Protein AF-A0A6V8QUU2-F1 (afdb_monomer)

Solvent-accessible surface area (backbone atoms only — not comparable to full-atom values): 11971 Å² total; per-residue (Å²): 138,82,88,82,86,83,86,82,89,85,88,81,91,90,81,91,76,90,74,79,83,72,76,78,64,82,80,74,70,73,74,81,66,48,71,70,56,48,54,53,54,50,49,55,53,56,50,51,42,43,77,72,70,37,94,47,68,67,62,44,50,49,46,61,74,66,60,86,58,61,87,87,35,70,69,34,55,53,40,51,51,35,66,77,70,42,44,65,57,51,53,49,52,49,58,62,54,37,76,79,46,60,69,82,69,30,44,63,56,52,52,51,54,51,52,52,50,52,51,52,53,50,53,49,51,52,50,50,52,58,68,70,62,65,80,73,72,71,81,66,51,70,65,55,56,50,53,54,50,52,52,52,54,57,48,66,74,66,7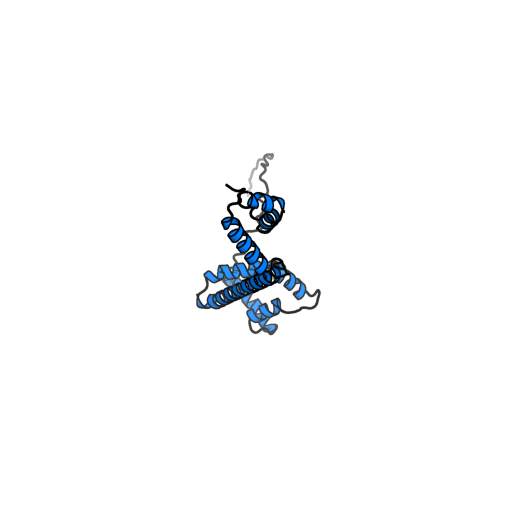4,62,90,60,58,68,58,54,45,51,74,63,50,62,50,61,56,54,47,63,73,64,61,64,82,74,74,81,78,68,135

Mean predicted aligned error: 19.34 Å

Organism: Trichoderma asperellum (NCBI:txid101201)

Structure (mmCIF, N/CA/C/O backbone):
data_AF-A0A6V8QUU2-F1
#
_entry.id   AF-A0A6V8QUU2-F1
#
loop_
_atom_site.group_PDB
_atom_site.id
_atom_site.type_symbol
_atom_site.label_atom_id
_atom_site.label_alt_id
_atom_site.label_comp_id
_atom_site.label_asym_id
_atom_site.label_entity_id
_atom_site.label_seq_id
_atom_site.pdbx_PDB_ins_code
_atom_site.Cartn_x
_a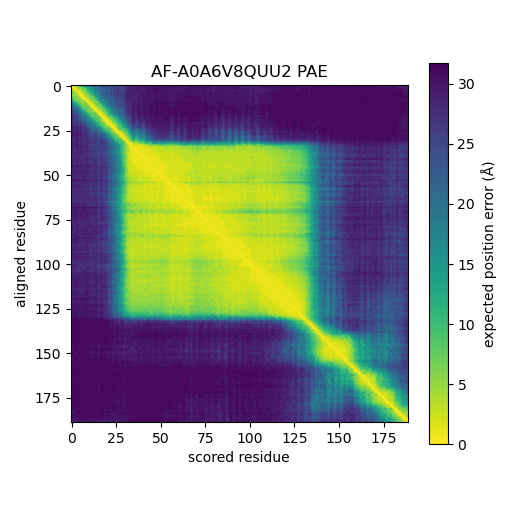tom_site.Cartn_y
_atom_site.Cartn_z
_atom_site.occupancy
_atom_site.B_iso_or_equiv
_atom_site.auth_seq_id
_atom_site.auth_comp_id
_atom_site.auth_asym_id
_atom_site.auth_atom_id
_atom_site.pdbx_PDB_model_num
ATOM 1 N N . MET A 1 1 ? 8.923 42.989 -65.282 1.00 37.12 1 MET A N 1
ATOM 2 C CA . MET A 1 1 ? 9.094 44.447 -65.096 1.00 37.12 1 MET A CA 1
ATOM 3 C C . MET A 1 1 ? 7.956 44.984 -64.233 1.00 37.12 1 MET A C 1
ATOM 5 O O . MET A 1 1 ? 6.813 44.790 -64.607 1.00 37.12 1 MET A O 1
ATOM 9 N N . ARG A 1 2 ? 8.322 45.693 -63.152 1.00 42.31 2 ARG A N 1
ATOM 10 C CA . ARG A 1 2 ? 7.575 46.755 -62.437 1.00 42.31 2 ARG A CA 1
ATOM 11 C C . ARG A 1 2 ? 6.424 46.371 -61.483 1.00 42.31 2 ARG A C 1
ATOM 13 O O . ARG A 1 2 ? 5.263 46.343 -61.855 1.00 42.31 2 ARG A O 1
ATOM 20 N N . ASN A 1 3 ? 6.818 46.195 -60.216 1.00 37.72 3 ASN A N 1
ATOM 21 C CA . ASN A 1 3 ? 6.363 46.911 -59.009 1.00 37.72 3 ASN A CA 1
ATOM 22 C C . ASN A 1 3 ? 5.014 47.650 -59.053 1.00 37.72 3 ASN A C 1
ATOM 24 O O . ASN A 1 3 ? 4.872 48.593 -59.830 1.00 37.72 3 ASN A O 1
ATOM 28 N N . ARG A 1 4 ? 4.175 47.407 -58.033 1.00 41.31 4 ARG A N 1
ATOM 29 C CA . ARG A 1 4 ? 3.714 48.439 -57.075 1.00 41.31 4 ARG A CA 1
ATOM 30 C C . ARG A 1 4 ? 2.824 47.833 -55.982 1.00 41.31 4 ARG A C 1
ATOM 32 O O . ARG A 1 4 ? 1.700 47.438 -56.247 1.00 41.31 4 ARG A O 1
ATOM 39 N N . MET A 1 5 ? 3.318 47.860 -54.747 1.00 46.59 5 MET A N 1
ATOM 40 C CA . MET A 1 5 ? 2.477 48.132 -53.578 1.00 46.59 5 MET A CA 1
ATOM 41 C C . MET A 1 5 ? 2.384 49.650 -53.393 1.00 46.59 5 MET A C 1
ATOM 43 O O . MET A 1 5 ? 3.345 50.360 -53.715 1.00 46.59 5 MET A O 1
ATOM 47 N N . PRO A 1 6 ? 1.283 50.136 -52.806 1.00 59.38 6 PRO A N 1
ATOM 48 C CA . PRO A 1 6 ? 1.375 51.232 -51.852 1.00 59.38 6 PRO A CA 1
ATOM 49 C C . PRO A 1 6 ? 0.598 50.955 -50.550 1.00 59.38 6 PRO A C 1
ATOM 51 O O . PRO A 1 6 ? -0.548 50.519 -50.561 1.00 59.38 6 PRO A O 1
ATOM 54 N N . PHE A 1 7 ? 1.255 51.266 -49.430 1.00 37.53 7 PHE A N 1
ATOM 55 C CA . PHE A 1 7 ? 0.671 51.533 -48.104 1.00 37.53 7 PHE A CA 1
ATOM 56 C C . PHE A 1 7 ? -0.153 52.843 -48.112 1.00 37.53 7 PHE A C 1
ATOM 58 O O . PHE A 1 7 ? 0.081 53.682 -48.988 1.00 37.53 7 PHE A O 1
ATOM 65 N N . PRO A 1 8 ? -1.069 53.065 -47.141 1.00 50.06 8 PRO A N 1
ATOM 66 C CA . PRO A 1 8 ? -0.735 53.878 -45.944 1.00 50.06 8 PRO A CA 1
ATOM 67 C C . PRO A 1 8 ? -1.373 53.358 -44.623 1.00 50.06 8 PRO A C 1
ATOM 69 O O . PRO A 1 8 ? -2.435 52.752 -44.642 1.00 50.06 8 PRO A O 1
ATOM 72 N N . ARG A 1 9 ? -0.618 53.337 -43.508 1.00 43.03 9 ARG A N 1
ATOM 73 C CA . ARG A 1 9 ? -0.664 54.233 -42.314 1.00 43.03 9 ARG A CA 1
ATOM 74 C C . ARG A 1 9 ? -1.997 54.260 -41.540 1.00 43.03 9 ARG A C 1
ATOM 76 O O . ARG A 1 9 ? -2.979 54.758 -42.059 1.00 43.03 9 ARG A O 1
ATOM 83 N N . ASP A 1 10 ? -2.000 53.809 -40.280 1.00 38.75 10 ASP A N 1
ATOM 84 C CA . ASP A 1 10 ? -1.787 54.688 -39.116 1.00 38.75 10 ASP A CA 1
ATOM 85 C C . ASP A 1 10 ? -1.659 53.904 -37.792 1.00 38.75 10 ASP A C 1
ATOM 87 O O . ASP A 1 10 ? -2.279 52.865 -37.577 1.00 38.75 10 ASP A O 1
ATOM 91 N N . LEU A 1 11 ? -0.792 54.422 -36.919 1.00 37.97 11 LEU A N 1
ATOM 92 C CA . LEU A 1 11 ? -0.623 54.060 -35.511 1.00 37.97 11 LEU A CA 1
ATOM 93 C C . LEU A 1 11 ? -1.625 54.863 -34.669 1.00 37.97 11 LEU A C 1
ATOM 95 O O . LEU A 1 11 ? -1.666 56.075 -34.838 1.00 37.97 11 LEU A O 1
ATOM 99 N N . SER A 1 12 ? -2.324 54.238 -33.710 1.00 37.69 12 SER A N 1
ATOM 100 C CA . SER A 1 12 ? -2.444 54.735 -32.320 1.00 37.69 12 SER A CA 1
ATOM 101 C C . SER A 1 12 ? -3.440 53.917 -31.479 1.00 37.69 12 SER A C 1
ATOM 103 O O . SER A 1 12 ? -4.640 53.932 -31.721 1.00 37.69 12 SER A O 1
ATOM 105 N N . LEU A 1 13 ? -2.891 53.243 -30.463 1.00 34.84 13 LEU A N 1
ATOM 106 C CA . LEU A 1 13 ? -3.274 53.276 -29.042 1.00 34.84 13 LEU A CA 1
ATOM 107 C C . LEU A 1 13 ? -4.765 53.445 -28.662 1.00 34.84 13 LEU A C 1
ATOM 109 O O . LEU A 1 13 ? -5.292 54.550 -28.735 1.00 34.84 13 LEU A O 1
ATOM 113 N N . ALA A 1 14 ? -5.372 52.386 -28.107 1.00 35.88 14 ALA A N 1
ATOM 114 C CA . ALA A 1 14 ? -6.000 52.353 -26.769 1.00 35.88 14 ALA A CA 1
ATOM 115 C C . ALA A 1 14 ? -7.058 51.239 -26.662 1.00 35.88 14 ALA A C 1
ATOM 117 O O . ALA A 1 14 ? -8.055 51.262 -27.372 1.00 35.88 14 ALA A O 1
ATOM 118 N N . ALA A 1 15 ? -6.832 50.296 -25.743 1.00 35.94 15 ALA A N 1
ATOM 119 C CA . ALA A 1 15 ? -7.791 49.819 -24.735 1.00 35.94 15 ALA A CA 1
ATOM 120 C C . ALA A 1 15 ? -7.290 48.479 -24.173 1.00 35.94 15 ALA A C 1
ATOM 122 O O . ALA A 1 15 ? -7.628 47.400 -24.651 1.00 35.94 15 ALA A O 1
ATOM 123 N N . GLN A 1 16 ? -6.445 48.567 -23.144 1.00 44.09 16 GLN A N 1
ATOM 124 C CA . GLN A 1 16 ? -6.354 47.506 -22.148 1.00 44.09 16 GLN A CA 1
ATOM 125 C C . GLN A 1 16 ? -7.677 47.514 -21.381 1.00 44.09 16 GLN A C 1
ATOM 127 O O . GLN A 1 16 ? -8.020 48.516 -20.754 1.00 44.09 16 GLN A O 1
ATOM 132 N N . THR A 1 17 ? -8.415 46.412 -21.445 1.00 38.75 17 THR A N 1
ATOM 133 C CA . THR A 1 17 ? -9.452 46.103 -20.465 1.00 38.75 17 THR A CA 1
ATOM 134 C C . THR A 1 17 ? -9.013 44.846 -19.736 1.00 38.75 17 THR A C 1
ATOM 136 O O . THR A 1 17 ? -8.964 43.754 -20.293 1.00 38.75 17 THR A O 1
ATOM 139 N N . ASP A 1 18 ? -8.590 45.113 -18.509 1.00 46.94 18 ASP A N 1
ATOM 140 C CA . ASP A 1 18 ? -8.451 44.251 -17.349 1.00 46.94 18 ASP A CA 1
ATOM 141 C C . ASP A 1 18 ? -9.331 42.987 -17.384 1.00 46.94 18 ASP A C 1
ATOM 143 O O . ASP A 1 18 ? -10.560 43.063 -17.411 1.00 46.94 18 ASP A O 1
ATOM 147 N N . ALA A 1 19 ? -8.688 41.821 -17.360 1.00 47.72 19 ALA A N 1
ATOM 148 C CA . ALA A 1 19 ? -9.297 40.570 -16.931 1.00 47.72 19 ALA A CA 1
ATOM 149 C C . ALA A 1 19 ? -8.263 39.837 -16.051 1.00 47.72 19 ALA A C 1
ATOM 151 O O . ALA A 1 19 ? -7.134 39.627 -16.512 1.00 47.72 19 ALA A O 1
ATOM 152 N N . PRO A 1 20 ? -8.596 39.479 -14.795 1.00 49.59 20 PRO A N 1
ATOM 153 C CA . PRO A 1 20 ? -7.649 38.876 -13.861 1.00 49.59 20 PRO A CA 1
ATOM 154 C C . PRO A 1 20 ? -7.086 37.555 -14.403 1.00 49.59 20 PRO A C 1
ATOM 156 O O . PRO A 1 20 ? -7.812 36.824 -15.082 1.00 49.59 20 PRO A O 1
ATOM 159 N N . PRO A 1 21 ? -5.832 37.186 -14.081 1.00 54.88 21 PRO A N 1
ATOM 160 C CA . PRO A 1 21 ? -5.359 35.838 -14.338 1.00 54.88 21 PRO A CA 1
ATOM 161 C C . PRO A 1 21 ? -6.176 34.882 -13.464 1.00 54.88 21 PRO A C 1
ATOM 163 O O . PRO A 1 21 ? -5.934 34.765 -12.263 1.00 54.88 21 PRO A O 1
ATOM 166 N N . GLU A 1 22 ? -7.161 34.225 -14.079 1.00 50.72 22 GLU A N 1
ATOM 167 C CA . GLU A 1 22 ? -7.818 33.039 -13.537 1.00 50.72 22 GLU A CA 1
ATOM 168 C C . GLU A 1 22 ? -6.735 32.148 -12.918 1.00 50.72 22 GLU A C 1
ATOM 170 O O . GLU A 1 22 ? -5.774 31.783 -13.615 1.00 50.72 22 GLU A O 1
ATOM 175 N N . PRO A 1 23 ? -6.809 31.834 -11.613 1.00 45.69 23 PRO A N 1
ATOM 176 C CA . PRO A 1 23 ? -5.841 30.949 -11.010 1.00 45.69 23 PRO A CA 1
ATOM 177 C C . PRO A 1 23 ? -5.969 29.628 -11.749 1.00 45.69 23 PRO A C 1
ATOM 179 O O . PRO A 1 23 ? -6.997 28.957 -11.662 1.00 45.69 23 PRO A O 1
ATOM 182 N N . LEU A 1 24 ? -4.921 29.273 -12.500 1.00 46.47 24 LEU A N 1
ATOM 183 C CA . LEU A 1 24 ? -4.746 27.942 -13.052 1.00 46.47 24 LEU A CA 1
ATOM 184 C C . LEU A 1 24 ? -4.970 26.974 -11.901 1.00 46.47 24 LEU A C 1
ATOM 186 O O . LEU A 1 24 ? -4.109 26.788 -11.036 1.00 46.47 24 LEU A O 1
ATOM 190 N N . SER A 1 25 ? -6.175 26.414 -11.877 1.00 45.91 25 SER A N 1
ATOM 191 C CA . SER A 1 25 ? -6.586 25.394 -10.945 1.00 45.91 25 SER A CA 1
ATOM 192 C C . SER A 1 25 ? -5.685 24.206 -11.234 1.00 45.91 25 SER A C 1
ATOM 194 O O . SER A 1 25 ? -5.954 23.359 -12.085 1.00 45.91 25 SER A O 1
ATOM 196 N N . ASN A 1 26 ? -4.571 24.158 -10.504 1.00 47.75 26 ASN A N 1
ATOM 197 C CA . ASN A 1 26 ? -3.585 23.081 -10.482 1.00 47.75 26 ASN A CA 1
ATOM 198 C C . ASN A 1 26 ? -4.198 21.731 -10.055 1.00 47.75 26 ASN A C 1
ATOM 200 O O . ASN A 1 26 ? -3.482 20.747 -9.902 1.00 47.75 26 ASN A O 1
ATOM 204 N N . ARG A 1 27 ? -5.523 21.670 -9.886 1.00 41.59 27 ARG A N 1
ATOM 205 C CA . ARG A 1 27 ? -6.313 20.487 -9.572 1.00 41.59 27 ARG A CA 1
ATOM 206 C C . ARG A 1 27 ? -6.725 19.680 -10.811 1.00 41.59 27 ARG A C 1
ATOM 208 O O . ARG A 1 27 ? -7.083 18.520 -10.661 1.00 41.59 27 ARG A O 1
ATOM 215 N N . ALA A 1 28 ? -6.632 20.240 -12.021 1.00 45.28 28 ALA A N 1
ATOM 216 C CA . ALA A 1 28 ? -7.080 19.580 -13.256 1.00 45.28 28 ALA A CA 1
ATOM 217 C C . ALA A 1 28 ? -5.946 18.988 -14.118 1.00 45.28 28 ALA A C 1
ATOM 219 O O . ALA A 1 28 ? -6.093 18.844 -15.327 1.00 45.28 28 ALA A O 1
ATOM 220 N N . ARG A 1 29 ? -4.807 18.614 -13.520 1.00 47.03 29 ARG A N 1
ATOM 221 C CA . ARG A 1 29 ? -3.817 17.747 -14.184 1.00 47.03 29 ARG A CA 1
ATOM 222 C C . ARG A 1 29 ? -3.906 16.322 -13.654 1.00 47.03 29 ARG A C 1
ATOM 224 O O . ARG A 1 29 ? -2.902 15.726 -13.279 1.00 47.03 29 ARG A O 1
ATOM 231 N N . ILE A 1 30 ? -5.108 15.750 -13.669 1.00 52.19 30 ILE A N 1
ATOM 232 C CA . ILE A 1 30 ? -5.202 14.300 -13.826 1.00 52.19 30 ILE A CA 1
ATOM 233 C C . ILE A 1 30 ? -4.770 14.070 -15.271 1.00 52.19 30 ILE A C 1
ATOM 235 O O . ILE A 1 30 ? -5.553 14.241 -16.200 1.00 52.19 30 ILE A O 1
ATOM 239 N N . SER A 1 31 ? -3.474 13.836 -15.470 1.00 53.22 31 SER A N 1
ATOM 240 C CA . SER A 1 31 ? -2.937 13.471 -16.773 1.00 53.22 31 SER A CA 1
ATOM 241 C C . SER A 1 31 ? -3.632 12.172 -17.165 1.00 53.22 31 SER A C 1
ATOM 243 O O . SER A 1 31 ? -3.275 11.112 -16.644 1.00 53.22 31 SER A O 1
ATOM 245 N N . THR A 1 32 ? -4.654 12.253 -18.020 1.00 60.97 32 THR A N 1
ATOM 246 C CA . THR A 1 32 ? -5.343 11.107 -18.627 1.00 60.97 32 THR A CA 1
ATOM 247 C C . THR A 1 32 ? -4.371 10.437 -19.589 1.00 60.97 32 THR A C 1
ATOM 249 O O . THR A 1 32 ? -4.427 10.553 -2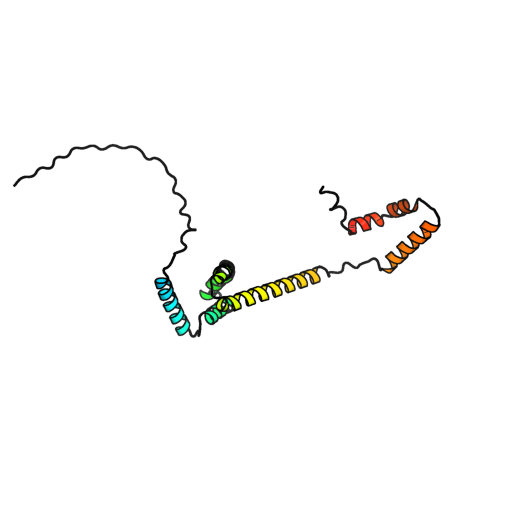0.809 1.00 60.97 32 THR A O 1
ATOM 252 N N . THR A 1 33 ? -3.381 9.792 -18.988 1.00 76.88 33 THR A N 1
ATOM 253 C CA . THR A 1 33 ? -2.327 9.058 -19.661 1.00 76.88 33 THR A CA 1
ATOM 254 C C . THR A 1 33 ? -3.014 7.907 -20.386 1.00 76.88 33 THR A C 1
ATOM 256 O O . THR A 1 33 ? -3.780 7.169 -19.765 1.00 76.88 33 THR A O 1
ATOM 259 N N . SER A 1 34 ? -2.827 7.799 -21.703 1.00 90.56 34 SER A N 1
ATOM 260 C CA . SER A 1 34 ? -3.529 6.789 -22.500 1.00 90.56 34 SER A CA 1
ATOM 261 C C . SER A 1 34 ? -3.182 5.380 -22.013 1.00 90.56 34 SER A C 1
ATOM 263 O O . SER A 1 34 ? -2.106 5.156 -21.456 1.00 90.56 34 SER A O 1
ATOM 265 N N . ALA A 1 35 ? -4.071 4.410 -22.248 1.00 92.38 35 ALA A N 1
ATOM 266 C CA . ALA A 1 35 ? -3.815 3.017 -21.879 1.00 92.38 35 ALA A CA 1
ATOM 267 C C . ALA A 1 35 ? -2.472 2.519 -22.446 1.00 92.38 35 ALA A C 1
ATOM 269 O O . ALA A 1 35 ? -1.685 1.934 -21.714 1.00 92.38 35 ALA A O 1
ATOM 270 N N . ALA A 1 36 ? -2.166 2.855 -23.705 1.00 93.81 36 ALA A N 1
ATOM 271 C CA . ALA A 1 36 ? -0.903 2.504 -24.354 1.00 93.81 36 ALA A CA 1
ATOM 272 C C . ALA A 1 36 ? 0.324 3.110 -23.649 1.00 93.81 36 ALA A C 1
ATOM 274 O O . ALA A 1 36 ? 1.334 2.429 -23.467 1.00 93.81 36 ALA A O 1
ATOM 275 N N . GLU A 1 37 ? 0.235 4.370 -23.220 1.00 95.94 37 GLU A N 1
ATOM 276 C CA . GLU A 1 37 ? 1.322 5.016 -22.486 1.00 95.94 37 GLU A CA 1
ATOM 277 C C . GLU A 1 37 ? 1.487 4.411 -21.085 1.00 95.94 37 GLU A C 1
ATOM 279 O O . GLU A 1 37 ? 2.610 4.132 -20.667 1.00 95.94 37 GLU A O 1
ATOM 284 N N . ASN A 1 38 ? 0.391 4.117 -20.378 1.00 94.19 38 ASN A N 1
ATOM 285 C CA . ASN A 1 38 ? 0.463 3.410 -19.097 1.00 94.19 38 ASN A CA 1
ATOM 286 C C . ASN A 1 38 ? 1.079 2.014 -19.256 1.00 94.19 38 ASN A C 1
ATOM 288 O O . ASN A 1 38 ? 1.977 1.669 -18.491 1.00 94.19 38 ASN A O 1
ATOM 292 N N . THR A 1 39 ? 0.679 1.241 -20.270 1.00 96.44 39 THR A N 1
ATOM 293 C CA . THR A 1 39 ? 1.279 -0.069 -20.567 1.00 96.44 39 THR A CA 1
ATOM 294 C C . THR A 1 39 ? 2.785 0.046 -20.779 1.00 96.44 39 THR A C 1
ATOM 296 O O . THR A 1 39 ? 3.545 -0.711 -20.175 1.00 96.44 39 THR A O 1
ATOM 299 N N . ARG A 1 40 ? 3.242 1.023 -21.573 1.00 97.00 40 ARG A N 1
ATOM 300 C CA . ARG A 1 40 ? 4.676 1.256 -21.790 1.00 97.00 40 ARG A CA 1
ATOM 301 C C . ARG A 1 40 ? 5.399 1.609 -20.488 1.00 97.00 40 ARG A C 1
ATOM 303 O O . ARG A 1 40 ? 6.441 1.029 -20.191 1.00 97.00 40 ARG A O 1
ATOM 310 N N . ARG A 1 41 ? 4.862 2.561 -19.720 1.00 96.50 41 ARG A N 1
ATOM 311 C CA . ARG A 1 41 ? 5.471 3.034 -18.467 1.00 96.50 41 ARG A CA 1
ATOM 312 C C . ARG A 1 41 ? 5.583 1.919 -17.437 1.00 96.50 41 ARG A C 1
ATOM 314 O O . ARG A 1 41 ? 6.651 1.747 -16.854 1.00 96.50 41 ARG A O 1
ATOM 321 N N . PHE A 1 42 ? 4.511 1.157 -17.229 1.00 96.50 42 PHE A N 1
ATOM 322 C CA . PHE A 1 42 ? 4.528 0.048 -16.282 1.00 96.50 42 PHE A CA 1
ATOM 323 C C . PHE A 1 42 ? 5.383 -1.121 -16.777 1.00 96.50 42 PHE A C 1
ATOM 325 O O . PHE A 1 42 ? 6.038 -1.741 -15.951 1.00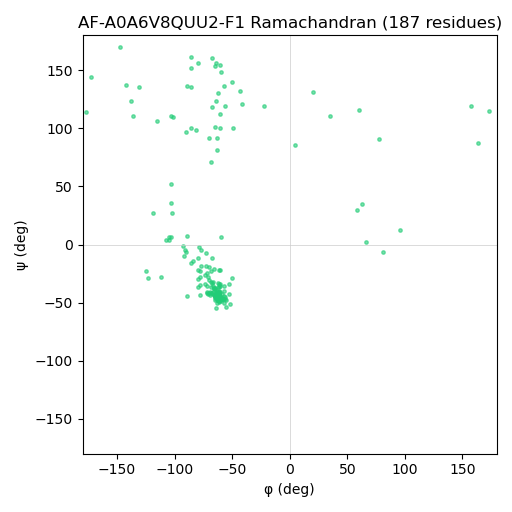 96.50 42 PHE A O 1
ATOM 332 N N . GLY A 1 43 ? 5.502 -1.352 -18.090 1.00 96.88 43 GLY A N 1
ATOM 333 C CA . GLY A 1 43 ? 6.461 -2.320 -18.637 1.00 96.88 43 GLY A CA 1
ATOM 334 C C . GLY A 1 43 ? 7.901 -2.048 -18.186 1.00 96.88 43 GLY A C 1
ATOM 335 O O . GLY A 1 43 ? 8.560 -2.942 -17.666 1.00 96.88 43 GLY A O 1
ATOM 336 N N . ILE A 1 44 ? 8.350 -0.790 -18.276 1.00 97.50 44 ILE A N 1
ATOM 337 C CA . ILE A 1 44 ? 9.695 -0.379 -17.829 1.00 97.50 44 ILE A CA 1
ATOM 338 C C . ILE A 1 44 ? 9.867 -0.582 -16.314 1.00 97.50 44 ILE A C 1
ATOM 340 O O . ILE A 1 44 ? 10.909 -1.049 -15.859 1.00 97.50 44 ILE A O 1
ATOM 344 N N . VAL A 1 45 ? 8.853 -0.231 -15.516 1.00 96.75 45 VAL A N 1
ATOM 345 C CA . VAL A 1 45 ? 8.908 -0.379 -14.050 1.00 96.75 45 VAL A CA 1
ATOM 346 C C . VAL A 1 45 ? 8.973 -1.853 -13.640 1.00 96.75 45 VAL A C 1
ATOM 348 O O . VAL A 1 45 ? 9.770 -2.204 -12.770 1.00 96.75 45 VAL A O 1
ATOM 351 N N . LEU A 1 46 ? 8.171 -2.713 -14.274 1.00 97.06 46 LEU A N 1
ATOM 352 C CA . LEU A 1 46 ? 8.141 -4.152 -13.998 1.00 97.06 46 LEU A CA 1
ATOM 353 C C . LEU A 1 46 ? 9.450 -4.848 -14.425 1.00 97.06 46 LEU A C 1
ATOM 355 O O . LEU A 1 46 ? 9.915 -5.771 -13.759 1.00 97.06 46 LEU A O 1
ATOM 359 N N . GLU A 1 47 ? 10.096 -4.381 -15.491 1.00 97.06 47 GLU A N 1
ATOM 360 C CA . GLU A 1 47 ? 11.423 -4.871 -15.883 1.00 97.06 47 GLU A CA 1
ATOM 361 C C . GLU A 1 47 ? 12.511 -4.430 -14.888 1.00 97.06 47 GLU A C 1
ATOM 363 O O . GLU A 1 47 ? 13.347 -5.233 -14.459 1.00 97.06 47 GLU A O 1
ATOM 368 N N . ALA A 1 48 ? 12.469 -3.167 -14.451 1.00 97.12 48 ALA A N 1
ATOM 369 C CA . ALA A 1 48 ? 13.412 -2.636 -13.472 1.00 97.12 48 ALA A CA 1
ATOM 370 C C . ALA A 1 48 ? 13.290 -3.332 -12.104 1.00 97.12 48 ALA A C 1
ATOM 372 O O . ALA A 1 48 ? 14.311 -3.662 -11.499 1.00 97.12 48 ALA A O 1
ATOM 373 N N . MET A 1 49 ? 12.067 -3.600 -11.623 1.00 96.38 49 MET A N 1
ATOM 374 C CA . MET A 1 49 ? 11.873 -4.336 -10.364 1.00 96.38 49 MET A CA 1
ATOM 375 C C . MET A 1 49 ? 12.380 -5.782 -10.471 1.00 96.38 49 MET A C 1
ATOM 377 O O . MET A 1 49 ? 12.987 -6.281 -9.524 1.00 96.38 49 MET A O 1
ATOM 381 N N . SER A 1 50 ? 12.182 -6.430 -11.628 1.00 95.88 50 SER A N 1
ATOM 382 C CA . SER A 1 50 ? 12.642 -7.800 -11.866 1.00 95.88 50 SER A CA 1
ATOM 383 C C . SER A 1 50 ? 14.168 -7.863 -11.863 1.00 95.88 50 SER A C 1
ATOM 385 O O . SER A 1 50 ? 14.758 -8.697 -11.179 1.00 95.88 50 SER A O 1
ATOM 387 N N . THR A 1 51 ? 14.816 -6.894 -12.516 1.00 97.38 51 THR A N 1
ATOM 388 C CA . THR A 1 51 ? 16.279 -6.732 -12.500 1.00 97.38 51 THR A CA 1
ATOM 389 C C . THR A 1 51 ? 16.816 -6.491 -11.085 1.00 97.38 51 THR A C 1
ATOM 391 O O . THR A 1 51 ? 17.902 -6.957 -10.745 1.00 97.38 51 THR A O 1
ATOM 394 N N . ALA A 1 52 ? 16.052 -5.799 -10.235 1.00 96.25 52 ALA A N 1
ATOM 395 C CA . ALA A 1 52 ? 16.388 -5.578 -8.829 1.00 96.25 52 ALA A CA 1
ATOM 396 C C . ALA A 1 52 ? 16.140 -6.804 -7.922 1.00 96.25 52 ALA A C 1
ATOM 398 O O . ALA A 1 52 ? 16.478 -6.754 -6.739 1.00 96.25 52 ALA A O 1
ATOM 399 N N . GLY A 1 53 ? 15.575 -7.896 -8.451 1.00 97.25 53 GLY A N 1
ATOM 400 C CA . GLY A 1 53 ? 15.361 -9.154 -7.730 1.00 97.25 53 GLY A CA 1
ATOM 401 C C . GLY A 1 53 ? 13.974 -9.330 -7.104 1.00 97.25 53 GLY A C 1
ATOM 402 O O . GLY A 1 53 ? 13.797 -10.241 -6.296 1.00 97.25 53 GLY A O 1
ATOM 403 N N . PHE A 1 54 ? 12.986 -8.499 -7.452 1.00 97.44 54 PHE A N 1
ATOM 404 C CA . PHE A 1 54 ? 11.599 -8.693 -7.013 1.00 97.44 54 PHE A CA 1
ATOM 405 C C . PHE A 1 54 ? 10.819 -9.566 -8.002 1.00 97.44 54 PHE A C 1
ATOM 407 O O . PHE A 1 54 ? 10.903 -9.377 -9.213 1.00 97.44 54 PHE A O 1
ATOM 414 N N . HIS A 1 55 ? 10.041 -10.513 -7.473 1.00 92.44 55 HIS A N 1
ATOM 415 C CA . HIS A 1 55 ? 9.229 -11.436 -8.271 1.00 92.44 55 HIS A CA 1
ATOM 416 C C . HIS A 1 55 ? 8.015 -10.747 -8.910 1.00 92.44 55 HIS A C 1
ATOM 418 O O . HIS A 1 55 ? 7.705 -10.970 -10.077 1.00 92.44 55 HIS A O 1
ATOM 424 N N . ASP A 1 56 ? 7.351 -9.882 -8.148 1.00 94.62 56 ASP A N 1
ATOM 425 C CA . ASP A 1 56 ? 6.160 -9.159 -8.567 1.00 94.62 56 ASP A CA 1
ATOM 426 C C . ASP A 1 56 ? 6.098 -7.774 -7.908 1.00 94.62 56 ASP A C 1
ATOM 428 O O . ASP A 1 56 ? 6.890 -7.423 -7.022 1.00 94.62 56 ASP A O 1
ATOM 432 N N . PHE A 1 57 ? 5.160 -6.964 -8.398 1.00 96.00 57 PHE A N 1
ATOM 433 C CA . PHE A 1 57 ? 4.972 -5.598 -7.934 1.00 96.00 57 PHE A CA 1
ATOM 434 C C . PHE A 1 57 ? 4.520 -5.546 -6.474 1.00 96.00 57 PHE A C 1
ATOM 436 O O . PHE A 1 57 ? 4.979 -4.678 -5.730 1.00 96.00 57 PHE A O 1
ATOM 443 N N . ASP A 1 58 ? 3.665 -6.476 -6.051 1.00 95.38 58 ASP A N 1
ATOM 444 C CA . ASP A 1 58 ? 3.088 -6.485 -4.708 1.00 95.38 58 ASP A CA 1
ATOM 445 C C . ASP A 1 58 ? 4.162 -6.779 -3.653 1.00 95.38 58 ASP A C 1
ATOM 447 O O . ASP A 1 58 ? 4.240 -6.087 -2.635 1.00 95.38 58 ASP A O 1
ATOM 451 N N . ALA A 1 59 ? 5.069 -7.720 -3.927 1.00 96.31 59 ALA A N 1
ATOM 452 C CA . ALA A 1 59 ? 6.230 -8.019 -3.097 1.00 96.31 59 ALA A CA 1
ATOM 453 C C . ALA A 1 59 ? 7.183 -6.818 -2.995 1.00 96.31 59 ALA A C 1
ATOM 455 O O . ALA A 1 59 ? 7.646 -6.482 -1.899 1.00 96.31 59 ALA A O 1
ATOM 456 N N . MET A 1 60 ? 7.445 -6.132 -4.113 1.00 97.12 60 MET A N 1
ATOM 457 C CA . MET A 1 60 ? 8.246 -4.904 -4.119 1.00 97.12 60 MET A CA 1
ATOM 458 C C . MET A 1 60 ? 7.571 -3.792 -3.305 1.00 97.12 60 MET A C 1
ATOM 460 O O . MET A 1 60 ? 8.229 -3.139 -2.492 1.00 97.12 60 MET A O 1
ATOM 464 N N . ALA A 1 61 ? 6.270 -3.567 -3.497 1.00 96.50 61 ALA A N 1
ATOM 465 C CA . ALA A 1 61 ? 5.511 -2.550 -2.780 1.00 96.50 61 ALA A CA 1
ATOM 466 C C . ALA A 1 61 ? 5.479 -2.845 -1.274 1.00 96.50 61 ALA A C 1
ATOM 468 O O . ALA A 1 61 ? 5.752 -1.952 -0.467 1.00 96.50 61 ALA A O 1
ATOM 469 N N . LEU A 1 62 ? 5.232 -4.098 -0.884 1.00 96.62 62 LEU A N 1
ATOM 470 C CA . LEU A 1 62 ? 5.254 -4.528 0.511 1.00 96.62 62 LEU A CA 1
ATOM 471 C C . LEU A 1 62 ? 6.634 -4.303 1.137 1.00 96.62 62 LEU A C 1
ATOM 473 O O . LEU A 1 62 ? 6.723 -3.690 2.204 1.00 96.62 62 LEU A O 1
ATOM 477 N N . ALA A 1 63 ? 7.712 -4.718 0.465 1.00 97.06 63 ALA A N 1
ATOM 478 C CA . ALA A 1 63 ? 9.078 -4.464 0.917 1.00 97.06 63 ALA A CA 1
ATOM 479 C C . ALA A 1 63 ? 9.344 -2.957 1.047 1.00 97.06 63 ALA A C 1
ATOM 481 O O . ALA A 1 63 ? 9.817 -2.494 2.085 1.00 97.06 63 ALA A O 1
ATOM 482 N N . TYR A 1 64 ? 8.954 -2.162 0.050 1.00 97.19 64 TYR A N 1
ATOM 483 C CA . TYR A 1 64 ? 9.093 -0.710 0.088 1.00 97.19 64 TYR A CA 1
ATOM 484 C C . TYR A 1 64 ? 8.324 -0.077 1.246 1.00 97.19 64 TYR A C 1
ATOM 486 O O . TYR A 1 64 ? 8.813 0.884 1.827 1.00 97.19 64 TYR A O 1
ATOM 494 N N . TYR A 1 65 ? 7.152 -0.588 1.622 1.00 97.25 65 TYR A N 1
ATOM 495 C CA . TYR A 1 65 ? 6.344 -0.024 2.703 1.00 97.25 65 TYR A CA 1
ATOM 496 C C . TYR A 1 65 ? 6.617 -0.602 4.083 1.00 97.25 65 TYR A C 1
ATOM 498 O O . TYR A 1 65 ? 6.091 -0.051 5.051 1.00 97.25 65 TYR A O 1
ATOM 506 N N . THR A 1 66 ? 7.472 -1.613 4.223 1.00 96.69 66 THR A N 1
ATOM 507 C CA . THR A 1 66 ? 7.773 -2.260 5.518 1.00 96.69 66 THR A CA 1
ATOM 508 C C . THR A 1 66 ? 9.260 -2.272 5.867 1.00 96.69 66 THR A C 1
ATOM 510 O O . THR A 1 66 ? 9.602 -2.287 7.049 1.00 96.69 66 THR A O 1
ATOM 513 N N . ALA A 1 67 ? 10.154 -2.163 4.882 1.00 96.25 67 ALA A N 1
ATOM 514 C CA . ALA A 1 67 ? 11.592 -2.157 5.108 1.00 96.25 67 ALA A CA 1
ATOM 515 C C . ALA A 1 67 ? 12.060 -0.951 5.933 1.00 96.25 67 ALA A C 1
ATOM 517 O O . ALA A 1 67 ? 11.447 0.126 5.946 1.00 96.25 67 ALA A O 1
ATOM 518 N N . ARG A 1 68 ? 13.209 -1.136 6.586 1.00 96.94 68 ARG A N 1
ATOM 519 C CA . ARG A 1 68 ? 13.989 -0.071 7.213 1.00 96.94 68 ARG A CA 1
ATOM 520 C C . ARG A 1 68 ? 15.156 0.259 6.294 1.00 96.94 68 ARG A C 1
ATOM 522 O O . ARG A 1 68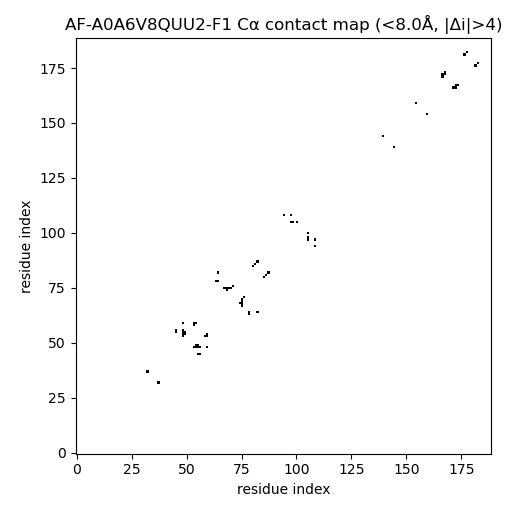 ? 16.069 -0.545 6.148 1.00 96.94 68 ARG A O 1
ATOM 529 N N . PHE A 1 69 ? 15.103 1.429 5.674 1.00 97.38 69 PHE A N 1
ATOM 530 C CA . PHE A 1 69 ? 16.199 1.941 4.859 1.00 97.38 69 PHE A CA 1
ATOM 531 C C . PHE A 1 69 ? 17.221 2.689 5.718 1.00 97.38 69 PHE A C 1
ATOM 533 O O . PHE A 1 69 ? 16.910 3.132 6.827 1.00 97.38 69 PHE A O 1
ATOM 540 N N . GLU A 1 70 ? 18.430 2.858 5.187 1.00 97.94 70 GLU A N 1
ATOM 541 C CA . GLU A 1 70 ? 19.465 3.674 5.821 1.00 97.94 70 GLU A CA 1
ATOM 542 C C . GLU A 1 70 ? 18.967 5.103 6.056 1.00 97.94 70 GLU A C 1
ATOM 544 O O . GLU A 1 70 ? 18.324 5.713 5.193 1.00 97.94 70 GLU A O 1
ATOM 549 N N . VAL A 1 71 ? 19.254 5.641 7.241 1.00 95.56 71 VAL A N 1
ATOM 550 C CA . VAL A 1 71 ? 18.797 6.974 7.643 1.00 95.56 71 VAL A CA 1
ATOM 551 C C . VAL A 1 71 ? 19.386 8.025 6.702 1.00 95.56 71 VAL A C 1
ATOM 553 O O . VAL A 1 71 ? 20.583 8.038 6.443 1.00 95.56 71 VAL A O 1
ATOM 556 N N . GLY A 1 72 ? 18.533 8.906 6.177 1.00 95.25 72 GLY A N 1
ATOM 557 C CA . GLY A 1 72 ? 18.933 9.950 5.227 1.00 95.25 72 GLY A CA 1
ATOM 558 C C . GLY A 1 72 ? 19.068 9.481 3.776 1.00 95.25 72 GLY A C 1
ATOM 559 O O . GLY A 1 72 ? 19.210 10.317 2.886 1.00 95.25 72 GLY A O 1
ATOM 560 N N . SER A 1 73 ? 18.958 8.177 3.502 1.00 97.75 73 SER A N 1
ATOM 561 C CA . SER A 1 73 ? 18.931 7.674 2.127 1.00 97.75 73 SER A CA 1
ATOM 562 C C . SER A 1 73 ? 17.681 8.152 1.378 1.00 97.75 73 SER A C 1
ATOM 564 O O . SER A 1 73 ? 16.622 8.411 1.964 1.00 97.75 73 SER A O 1
ATOM 566 N N . PHE A 1 74 ? 17.7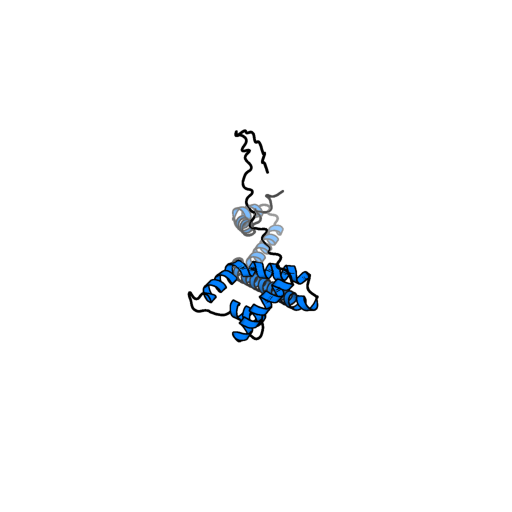80 8.238 0.051 1.00 97.50 74 PHE A N 1
ATOM 567 C CA . PHE A 1 74 ? 16.638 8.598 -0.788 1.00 97.50 74 PHE A CA 1
ATOM 568 C C . PHE A 1 74 ? 15.422 7.666 -0.580 1.00 97.50 74 PHE A C 1
ATOM 570 O O . PHE A 1 74 ? 14.324 8.193 -0.375 1.00 97.50 74 PHE A O 1
ATOM 577 N N . PRO A 1 75 ? 15.571 6.322 -0.531 1.00 96.88 75 PRO A N 1
ATOM 578 C CA . PRO A 1 75 ? 14.463 5.424 -0.208 1.00 96.88 75 PRO A CA 1
ATOM 579 C C . PRO A 1 75 ? 13.818 5.719 1.151 1.00 96.88 75 PRO A C 1
ATOM 581 O O . PRO A 1 75 ? 12.591 5.731 1.235 1.00 96.88 75 PRO A O 1
ATOM 584 N N . ALA A 1 76 ? 14.603 6.039 2.189 1.00 98.12 76 ALA A N 1
ATOM 585 C CA . ALA A 1 76 ? 14.068 6.395 3.506 1.00 98.12 76 ALA A CA 1
ATOM 586 C C . ALA A 1 76 ? 13.205 7.667 3.456 1.00 98.12 76 ALA A C 1
ATOM 588 O O . ALA A 1 76 ? 12.079 7.681 3.964 1.00 98.12 76 ALA A O 1
ATOM 589 N N . MET A 1 77 ? 13.696 8.727 2.805 1.00 97.56 77 MET A N 1
ATOM 590 C CA . MET A 1 77 ? 12.952 9.985 2.664 1.00 97.56 77 MET A CA 1
ATOM 591 C C . MET A 1 77 ? 11.679 9.804 1.829 1.00 97.56 77 MET A C 1
ATOM 593 O O . MET A 1 77 ? 10.599 10.258 2.222 1.00 97.56 77 MET A O 1
ATOM 597 N N . ALA A 1 78 ? 11.784 9.101 0.698 1.00 97.31 78 ALA A N 1
ATOM 598 C CA . ALA A 1 78 ? 10.655 8.831 -0.183 1.00 97.31 78 ALA A CA 1
ATOM 599 C C . ALA A 1 78 ? 9.579 7.982 0.516 1.00 97.31 78 ALA A C 1
ATOM 601 O O . ALA A 1 78 ? 8.389 8.303 0.418 1.00 97.31 78 ALA A O 1
ATOM 602 N N . GLN A 1 79 ? 9.993 6.945 1.253 1.00 97.94 79 GLN A N 1
ATOM 603 C CA . GLN A 1 79 ? 9.106 6.060 2.009 1.00 97.94 79 GLN A CA 1
ATOM 604 C C . GLN A 1 79 ? 8.392 6.832 3.118 1.00 97.94 79 GLN A C 1
ATOM 606 O O . GLN A 1 79 ? 7.173 6.720 3.249 1.00 97.94 79 GLN A O 1
ATOM 611 N N . CYS A 1 80 ? 9.117 7.664 3.873 1.00 97.25 80 CYS A N 1
ATOM 612 C CA . CYS A 1 80 ? 8.539 8.514 4.912 1.00 97.25 80 CYS A CA 1
ATOM 613 C C . CYS A 1 80 ? 7.450 9.435 4.341 1.00 97.25 80 CYS A C 1
ATOM 615 O O . CYS A 1 80 ? 6.318 9.442 4.833 1.00 97.25 80 CYS A O 1
ATOM 617 N N . ALA A 1 81 ? 7.744 10.147 3.248 1.00 96.62 81 ALA A N 1
ATOM 618 C CA . ALA A 1 81 ? 6.761 10.990 2.568 1.00 96.62 81 ALA A CA 1
ATOM 619 C C . ALA A 1 81 ? 5.575 10.174 2.021 1.00 96.62 81 ALA A C 1
ATOM 621 O O . ALA A 1 81 ? 4.432 10.628 2.055 1.00 96.62 81 ALA A O 1
ATOM 622 N N . SER A 1 82 ? 5.833 8.960 1.529 1.00 96.81 82 SER A N 1
ATOM 623 C CA . SER A 1 82 ? 4.791 8.060 1.038 1.00 96.81 82 SER A CA 1
ATOM 624 C C . SER A 1 82 ? 3.834 7.628 2.152 1.00 96.81 82 SER A C 1
ATOM 626 O O . SER A 1 82 ? 2.635 7.885 2.048 1.00 96.81 82 SER A O 1
ATOM 628 N N . ARG A 1 83 ? 4.359 7.073 3.252 1.00 96.94 83 ARG A N 1
ATOM 629 C CA . ARG A 1 83 ? 3.569 6.614 4.406 1.00 96.94 83 ARG A CA 1
ATOM 630 C C . ARG A 1 83 ? 2.788 7.752 5.070 1.00 96.94 83 ARG A C 1
ATOM 632 O O . ARG A 1 83 ? 1.618 7.579 5.381 1.00 96.94 83 ARG A O 1
ATOM 639 N N . SER A 1 84 ? 3.415 8.915 5.255 1.00 96.31 84 SER A N 1
ATOM 640 C CA . SER A 1 84 ? 2.808 10.031 5.998 1.00 96.31 84 SER A CA 1
ATOM 641 C C . SER A 1 84 ? 1.791 10.848 5.199 1.00 96.31 84 SER A C 1
ATOM 643 O O . SER A 1 84 ? 0.880 11.412 5.799 1.00 96.31 84 SER A O 1
ATOM 645 N N . ARG A 1 85 ? 1.935 10.952 3.867 1.00 94.94 85 ARG A N 1
ATOM 646 C CA . ARG A 1 85 ? 1.130 11.892 3.056 1.00 94.94 85 ARG A CA 1
ATOM 647 C C . ARG A 1 85 ? 0.337 11.254 1.923 1.00 94.94 85 ARG A C 1
ATOM 649 O O . ARG A 1 85 ? -0.679 11.814 1.536 1.00 94.94 85 ARG A O 1
ATOM 656 N N . ARG A 1 86 ? 0.803 10.138 1.352 1.00 95.44 86 ARG A N 1
ATOM 657 C CA . ARG A 1 86 ? 0.244 9.581 0.101 1.00 95.44 86 ARG A CA 1
ATOM 658 C C . ARG A 1 86 ? -0.482 8.259 0.294 1.00 95.44 86 ARG A C 1
ATOM 660 O O . ARG A 1 86 ? -1.405 7.979 -0.458 1.00 95.44 86 ARG A O 1
ATOM 667 N N . MET A 1 87 ? -0.099 7.477 1.304 1.00 95.69 87 MET A N 1
ATOM 668 C CA . MET A 1 87 ? -0.675 6.155 1.556 1.00 95.69 87 MET A CA 1
ATOM 669 C C . MET A 1 87 ? -2.187 6.220 1.761 1.00 95.69 87 MET A C 1
ATOM 671 O O . MET A 1 87 ? -2.920 5.472 1.131 1.00 95.69 87 MET A O 1
ATOM 675 N N . LYS A 1 88 ? -2.660 7.155 2.594 1.00 94.81 88 LYS A N 1
ATOM 676 C CA . LYS A 1 88 ? -4.094 7.327 2.848 1.00 94.81 88 LYS A CA 1
ATOM 677 C C . LYS A 1 88 ? -4.873 7.535 1.547 1.00 94.81 88 LYS A C 1
ATOM 679 O O . LYS A 1 88 ? -5.815 6.801 1.286 1.00 94.81 88 LYS A O 1
ATOM 684 N N . THR A 1 89 ? -4.457 8.508 0.737 1.00 96.44 89 THR A N 1
ATOM 685 C CA . THR A 1 89 ? -5.116 8.826 -0.535 1.00 96.44 89 THR A CA 1
ATOM 686 C C . THR A 1 89 ? -5.040 7.658 -1.511 1.00 96.44 89 THR A C 1
ATOM 688 O O . THR A 1 89 ? -6.051 7.310 -2.102 1.00 96.44 89 THR A O 1
ATOM 691 N N . MET A 1 90 ? -3.883 6.998 -1.619 1.00 95.75 90 MET A N 1
ATOM 692 C CA . MET A 1 90 ? -3.725 5.820 -2.473 1.00 95.75 90 MET A CA 1
ATOM 693 C C . MET A 1 90 ? -4.693 4.696 -2.082 1.00 95.75 90 MET A C 1
ATOM 695 O O . MET A 1 90 ? -5.346 4.137 -2.954 1.00 95.75 90 MET A O 1
ATOM 699 N N . LEU A 1 91 ? -4.818 4.375 -0.789 1.00 95.31 91 LEU A N 1
ATOM 700 C CA . LEU A 1 91 ? -5.730 3.326 -0.322 1.00 95.31 91 LEU A CA 1
ATOM 701 C C . LEU A 1 91 ? -7.201 3.690 -0.559 1.00 95.31 91 LEU A C 1
ATOM 703 O O . LEU A 1 91 ? -7.982 2.822 -0.937 1.00 95.31 91 LEU A O 1
ATOM 707 N N . GLN A 1 92 ? -7.568 4.962 -0.374 1.00 95.31 92 GLN A N 1
ATOM 708 C CA . GLN A 1 92 ? -8.918 5.454 -0.668 1.00 95.31 92 GLN A CA 1
ATOM 709 C C . GLN A 1 92 ? -9.241 5.325 -2.159 1.00 95.31 92 GLN A C 1
ATOM 711 O O . GLN A 1 92 ? -10.242 4.711 -2.514 1.00 95.31 92 GLN A O 1
ATOM 716 N N . GLU A 1 93 ? -8.358 5.813 -3.033 1.00 96.06 93 GLU A N 1
ATOM 717 C CA . GLU A 1 93 ? -8.531 5.700 -4.484 1.00 96.06 93 GLU A CA 1
ATOM 718 C C . GLU A 1 93 ? -8.563 4.232 -4.936 1.00 96.06 93 GLU A C 1
ATOM 720 O O . GLU A 1 93 ? -9.378 3.867 -5.783 1.00 96.06 93 GLU A O 1
ATOM 725 N N . LEU A 1 94 ? -7.721 3.368 -4.361 1.00 95.44 94 LEU A N 1
ATOM 726 C CA . LEU A 1 94 ? -7.714 1.935 -4.659 1.00 95.44 94 LEU A CA 1
ATOM 727 C C . LEU A 1 94 ? -9.051 1.283 -4.289 1.00 95.44 94 LEU A C 1
ATOM 729 O O . LEU A 1 94 ? -9.634 0.561 -5.098 1.00 95.44 94 LEU A O 1
ATOM 733 N N . GLN A 1 95 ? -9.557 1.572 -3.088 1.00 95.19 95 GLN A N 1
ATOM 734 C CA . GLN A 1 95 ? -10.846 1.070 -2.622 1.00 95.19 95 GLN A CA 1
ATOM 735 C C . GLN A 1 95 ? -11.994 1.569 -3.508 1.00 95.19 95 GLN A C 1
ATOM 737 O O . GLN A 1 95 ? -12.834 0.770 -3.918 1.00 95.19 95 GLN A O 1
ATOM 742 N N . GLU A 1 96 ? -12.024 2.857 -3.848 1.00 95.44 96 GLU A N 1
ATOM 743 C CA . GLU A 1 96 ? -13.056 3.444 -4.710 1.00 95.44 96 GLU A CA 1
ATOM 744 C C . GLU A 1 96 ? -13.061 2.807 -6.108 1.00 95.44 96 GLU A C 1
ATOM 746 O O . GLU A 1 96 ? -14.111 2.382 -6.603 1.00 95.44 96 GLU A O 1
ATOM 751 N N . ASN A 1 97 ? -11.885 2.665 -6.727 1.00 95.50 97 ASN A N 1
ATOM 752 C CA . ASN A 1 97 ? -11.759 2.088 -8.067 1.00 95.50 97 ASN A CA 1
ATOM 753 C C . ASN A 1 97 ? -12.001 0.573 -8.094 1.00 95.50 97 ASN A C 1
ATOM 755 O O . ASN A 1 97 ? -12.435 0.055 -9.122 1.00 95.50 97 ASN A O 1
ATOM 759 N N . SER A 1 98 ? -11.808 -0.132 -6.975 1.00 96.06 98 SER A N 1
ATOM 760 C CA . SER A 1 98 ? -12.059 -1.578 -6.898 1.00 96.06 98 SER A CA 1
ATOM 761 C C . SER A 1 98 ? -13.510 -1.976 -7.181 1.00 96.06 98 SER A C 1
ATOM 763 O O . SER A 1 98 ? -13.773 -3.095 -7.618 1.00 96.06 98 SER A O 1
ATOM 765 N N . SER A 1 99 ? -14.453 -1.042 -7.018 1.00 92.31 99 SER A N 1
ATOM 766 C CA . SER A 1 99 ? -15.861 -1.235 -7.385 1.00 92.31 99 SER A CA 1
ATOM 767 C C . SER A 1 99 ? -16.077 -1.496 -8.882 1.00 92.31 99 SER A C 1
ATOM 769 O O . SER A 1 99 ? -17.093 -2.076 -9.264 1.00 92.31 99 SER A O 1
ATOM 771 N N . GLN A 1 100 ? -15.125 -1.086 -9.724 1.00 95.56 100 GLN A N 1
ATOM 772 C CA . GLN A 1 100 ? -15.168 -1.257 -11.177 1.00 95.56 100 GLN A CA 1
ATOM 773 C C . GLN A 1 100 ? -14.487 -2.555 -11.633 1.00 95.56 100 GLN A C 1
ATOM 775 O O . GLN A 1 100 ? -14.586 -2.919 -12.805 1.00 95.56 100 GLN A O 1
ATOM 780 N N . TRP A 1 101 ? -13.784 -3.251 -10.736 1.00 97.00 101 TRP A N 1
ATOM 781 C CA . TRP A 1 101 ? -13.084 -4.488 -11.066 1.00 97.00 101 TRP A CA 1
ATOM 782 C C . TRP A 1 101 ? -14.049 -5.679 -11.113 1.00 97.00 101 TRP A C 1
ATOM 784 O O . TRP A 1 101 ? -15.093 -5.678 -10.447 1.00 97.00 101 TRP A O 1
ATOM 794 N N . PRO A 1 102 ? -13.708 -6.748 -11.853 1.00 97.88 102 PRO A N 1
ATOM 795 C CA . PRO A 1 102 ? -14.370 -8.034 -11.708 1.00 97.88 102 PRO A CA 1
ATOM 796 C C . PRO A 1 102 ? -14.423 -8.475 -10.240 1.00 97.88 102 PRO A C 1
ATOM 798 O O . PRO A 1 102 ? -13.449 -8.357 -9.501 1.00 97.88 102 PRO A O 1
ATOM 801 N N . ARG A 1 103 ? -15.555 -9.053 -9.817 1.00 95.44 103 ARG A N 1
ATOM 802 C CA . ARG A 1 103 ? -15.783 -9.444 -8.410 1.00 95.44 103 ARG A CA 1
ATOM 803 C C . ARG A 1 103 ? -14.681 -10.323 -7.820 1.00 95.44 103 ARG A C 1
ATOM 805 O O . ARG A 1 103 ? -14.426 -10.258 -6.626 1.00 95.44 103 ARG A O 1
ATOM 812 N N . TRP A 1 104 ? -14.076 -11.187 -8.631 1.00 96.75 104 TRP A N 1
ATOM 813 C CA . TRP A 1 104 ? -13.018 -12.084 -8.173 1.00 96.75 104 TRP A CA 1
ATOM 814 C C . TRP A 1 104 ? -11.691 -11.348 -7.923 1.00 96.75 104 TRP A C 1
ATOM 816 O O . TRP A 1 104 ? -10.936 -11.785 -7.062 1.00 96.75 104 TRP A O 1
ATOM 826 N N . GLU A 1 105 ? -11.444 -10.221 -8.599 1.00 96.38 105 GLU A N 1
ATOM 827 C CA . GLU A 1 105 ? -10.270 -9.364 -8.385 1.00 96.38 105 GLU A CA 1
ATOM 828 C C . GLU A 1 105 ? -10.440 -8.490 -7.137 1.00 96.38 105 GLU A C 1
ATOM 830 O O . GLU A 1 105 ? -9.533 -8.388 -6.314 1.00 96.38 105 GLU A O 1
ATOM 835 N N . SER A 1 106 ? -11.620 -7.891 -6.941 1.00 96.50 106 SER A N 1
ATOM 836 C CA . SER A 1 106 ? -11.873 -7.010 -5.789 1.00 96.50 106 SER A CA 1
ATOM 837 C C . SER A 1 106 ? -12.104 -7.758 -4.474 1.00 96.50 106 SER A C 1
ATOM 839 O O . SER A 1 106 ? -11.961 -7.171 -3.398 1.00 96.50 106 SER A O 1
ATOM 841 N N . ARG A 1 107 ? -12.427 -9.058 -4.530 1.00 96.31 107 ARG A N 1
ATOM 842 C CA . ARG A 1 107 ? -12.733 -9.887 -3.354 1.00 96.31 107 ARG A CA 1
ATOM 843 C C . ARG A 1 107 ? -11.661 -9.800 -2.267 1.00 96.31 107 ARG A C 1
ATOM 845 O O . ARG A 1 107 ? -12.001 -9.528 -1.120 1.00 96.31 107 ARG A O 1
ATOM 852 N N . GLY A 1 108 ? -10.392 -10.001 -2.626 1.00 95.38 108 GLY A N 1
ATOM 853 C CA . GLY A 1 108 ? -9.295 -10.006 -1.653 1.00 95.38 108 GLY A CA 1
ATOM 854 C C . GLY A 1 108 ? -9.122 -8.656 -0.951 1.00 95.38 108 GLY A C 1
ATOM 855 O O . GLY A 1 108 ? -8.935 -8.606 0.264 1.00 95.38 108 GLY A O 1
ATOM 856 N N . LEU A 1 109 ? -9.270 -7.552 -1.691 1.00 95.19 109 LEU A N 1
ATOM 857 C CA . LEU A 1 109 ? -9.222 -6.207 -1.117 1.00 95.19 109 LEU A CA 1
ATOM 858 C C . LEU A 1 109 ? -10.391 -5.968 -0.152 1.00 95.19 109 LEU A C 1
ATOM 860 O O . LEU A 1 109 ? -10.177 -5.482 0.957 1.00 95.19 109 LEU A O 1
ATOM 864 N N . HIS A 1 110 ? -11.616 -6.331 -0.541 1.00 94.81 110 HIS A N 1
ATOM 865 C CA . HIS A 1 110 ? -12.792 -6.176 0.319 1.00 94.81 110 HIS A CA 1
ATOM 866 C C . HIS A 1 110 ? -12.684 -6.990 1.612 1.00 94.81 110 HIS A C 1
ATOM 868 O O . HIS A 1 110 ? -12.971 -6.461 2.688 1.00 94.81 110 HIS A O 1
ATOM 874 N N . GLU A 1 111 ? -12.244 -8.247 1.520 1.00 96.56 111 GLU A N 1
ATOM 875 C CA . GLU A 1 111 ? -12.001 -9.104 2.686 1.00 96.56 111 GLU A CA 1
ATOM 876 C C . GLU A 1 111 ? -10.940 -8.479 3.605 1.00 96.56 111 GLU A C 1
ATOM 878 O O . GLU A 1 111 ? -11.174 -8.334 4.806 1.00 96.56 111 GLU A O 1
ATOM 883 N N . SER A 1 112 ? -9.826 -7.999 3.041 1.00 95.44 112 SER A N 1
ATOM 884 C CA . SER A 1 112 ? -8.760 -7.351 3.812 1.00 95.44 112 SER A CA 1
ATOM 885 C C . SER A 1 112 ? -9.218 -6.062 4.503 1.00 95.44 112 SER A C 1
ATOM 887 O O . SER A 1 112 ? -8.885 -5.849 5.670 1.00 95.44 112 SER A O 1
ATOM 889 N N . VAL A 1 113 ? -9.972 -5.196 3.818 1.00 95.19 113 VAL A N 1
ATOM 890 C CA . VAL A 1 113 ? -10.494 -3.942 4.393 1.00 95.19 113 VAL A CA 1
ATOM 891 C C . VAL A 1 113 ? -11.509 -4.233 5.497 1.00 95.19 113 VAL A C 1
ATOM 893 O O . VAL A 1 113 ? -11.499 -3.576 6.541 1.00 95.19 113 VAL A O 1
ATOM 896 N N . SER A 1 114 ? -12.371 -5.231 5.294 1.00 95.69 114 SER A N 1
ATOM 897 C CA . SER A 1 114 ? -13.340 -5.656 6.303 1.00 95.69 114 SER A CA 1
ATOM 898 C C . SER A 1 114 ? -12.636 -6.192 7.549 1.00 95.69 114 SER A C 1
ATOM 900 O O . SER A 1 114 ? -12.933 -5.737 8.653 1.00 95.69 114 SER A O 1
ATOM 902 N N . GLN A 1 115 ? -11.650 -7.076 7.378 1.00 97.44 115 GLN A N 1
ATOM 903 C CA . GLN A 1 115 ? -10.871 -7.620 8.487 1.00 97.44 115 GLN A CA 1
ATOM 904 C C . GLN A 1 115 ? -10.117 -6.523 9.246 1.00 97.44 115 GLN A C 1
ATOM 906 O O . GLN A 1 115 ? -10.167 -6.491 10.473 1.00 97.44 115 GLN A O 1
ATOM 911 N N . ALA A 1 116 ? -9.476 -5.591 8.535 1.00 95.50 116 ALA A N 1
ATOM 912 C CA . ALA A 1 116 ? -8.790 -4.463 9.160 1.00 95.50 116 ALA A CA 1
ATOM 913 C C . ALA A 1 116 ? -9.757 -3.585 9.971 1.00 95.50 116 ALA A C 1
ATOM 915 O O . ALA A 1 116 ? -9.434 -3.179 11.083 1.00 95.50 116 ALA A O 1
ATOM 916 N N . THR A 1 117 ? -10.960 -3.337 9.446 1.00 96.69 117 THR A N 1
ATOM 917 C CA . THR A 1 117 ? -11.995 -2.555 10.139 1.00 96.69 117 THR A CA 1
ATOM 918 C C . THR A 1 117 ? -12.450 -3.250 11.421 1.00 96.69 117 THR A C 1
ATOM 920 O O . THR A 1 117 ? -12.537 -2.607 12.464 1.00 96.69 117 THR A O 1
ATOM 923 N N . VAL A 1 118 ? -12.688 -4.566 11.371 1.00 97.44 118 VAL A N 1
ATOM 924 C CA . VAL A 1 118 ? -13.044 -5.360 12.558 1.00 97.44 118 VAL A CA 1
ATOM 925 C C . VAL A 1 118 ? -11.939 -5.287 13.610 1.00 97.44 118 VAL A C 1
ATOM 927 O O . VAL A 1 118 ? -12.237 -4.991 14.765 1.00 97.44 118 VAL A O 1
ATOM 930 N N . SER A 1 119 ? -10.676 -5.493 13.223 1.00 97.44 119 SER A N 1
ATOM 931 C CA . SER A 1 119 ? -9.541 -5.392 14.150 1.00 97.44 119 SER A CA 1
ATOM 932 C C . SER A 1 119 ? -9.459 -4.012 14.806 1.00 97.44 119 SER A C 1
ATOM 934 O O . SER A 1 119 ? -9.371 -3.933 16.027 1.00 97.44 119 SER A O 1
ATOM 936 N N . LEU A 1 120 ? -9.586 -2.930 14.029 1.00 95.88 120 LEU A N 1
ATOM 937 C CA . LEU A 1 120 ? -9.565 -1.560 14.557 1.00 95.88 120 LEU A CA 1
ATOM 938 C C . LEU A 1 120 ? -10.717 -1.291 15.537 1.00 95.88 120 LEU A C 1
ATOM 940 O O . LEU A 1 120 ? -10.513 -0.655 16.570 1.00 95.88 120 LEU A O 1
ATOM 944 N N . CYS A 1 121 ? -11.925 -1.785 15.248 1.00 96.44 121 CYS A N 1
ATOM 945 C CA . CYS A 1 121 ? -13.055 -1.666 16.169 1.00 96.44 121 CYS A CA 1
ATOM 946 C C . CYS A 1 121 ? -12.808 -2.428 17.478 1.00 96.44 121 CYS A C 1
ATOM 948 O O . CYS A 1 121 ? -13.117 -1.908 18.548 1.00 96.44 121 CYS A O 1
ATOM 950 N N . LEU A 1 122 ? -12.250 -3.639 17.407 1.00 97.06 122 LEU A N 1
ATOM 951 C CA . LEU A 1 122 ? -11.929 -4.436 18.594 1.00 97.06 122 LEU A CA 1
ATOM 952 C C . LEU A 1 122 ? -10.848 -3.770 19.451 1.00 97.06 122 LEU A C 1
ATOM 954 O O . LEU A 1 122 ? -11.012 -3.682 20.667 1.00 97.06 122 LEU A O 1
ATOM 958 N N . GLU A 1 123 ? -9.791 -3.253 18.824 1.00 96.12 123 GLU A N 1
ATOM 959 C CA . GLU A 1 123 ? -8.730 -2.499 19.503 1.00 96.12 123 GLU A CA 1
ATOM 960 C C . GLU A 1 123 ? -9.289 -1.263 20.220 1.00 96.12 123 GLU A C 1
ATOM 962 O O . GLU A 1 123 ? -8.935 -0.992 21.370 1.00 96.12 123 GLU A O 1
ATOM 967 N N . GLU A 1 124 ? -10.205 -0.535 19.577 1.00 95.50 124 GLU A N 1
ATOM 968 C CA . GLU A 1 124 ? -10.834 0.644 20.171 1.00 95.50 124 GLU A CA 1
ATOM 969 C C . GLU A 1 124 ? -11.750 0.280 21.348 1.00 95.50 124 GLU A C 1
ATOM 971 O O . GLU A 1 124 ? -11.693 0.927 22.395 1.00 95.50 124 GLU A O 1
ATOM 976 N N . ILE A 1 125 ? -12.542 -0.790 21.231 1.00 95.12 125 ILE A N 1
ATOM 977 C CA . ILE A 1 125 ? -13.368 -1.300 22.337 1.00 95.12 125 ILE A CA 1
ATOM 978 C C . ILE A 1 125 ? -12.484 -1.707 23.522 1.00 95.12 125 ILE A C 1
ATOM 980 O O . ILE A 1 125 ? -12.781 -1.357 24.667 1.00 95.12 125 ILE A O 1
ATOM 984 N N . GLU A 1 126 ? -11.379 -2.409 23.270 1.00 94.81 126 GLU A N 1
ATOM 985 C CA . GLU A 1 126 ? -10.437 -2.811 24.316 1.00 94.81 126 GLU A CA 1
ATOM 986 C C . GLU A 1 126 ? -9.791 -1.592 24.990 1.00 94.81 126 GLU A C 1
ATOM 988 O O . GLU A 1 126 ? -9.689 -1.534 26.222 1.00 94.81 126 GLU A O 1
ATOM 993 N N . ARG A 1 127 ? -9.395 -0.587 24.204 1.00 93.69 127 ARG A N 1
ATOM 994 C CA . ARG A 1 127 ? -8.850 0.676 24.713 1.00 93.69 127 ARG A CA 1
ATOM 995 C C . ARG A 1 127 ? -9.864 1.402 25.599 1.00 93.69 127 ARG A C 1
ATOM 997 O O . ARG A 1 127 ? -9.496 1.879 26.677 1.00 93.69 127 ARG A O 1
ATOM 1004 N N . LEU A 1 128 ? -11.124 1.476 25.173 1.00 92.50 128 LEU A N 1
ATOM 1005 C CA . LEU A 1 128 ? -12.202 2.103 25.938 1.00 92.50 128 LEU A CA 1
ATOM 1006 C C . LEU A 1 128 ? -12.475 1.350 27.243 1.00 92.50 128 LEU A C 1
ATOM 1008 O O . LEU A 1 128 ? -12.538 1.988 28.289 1.00 92.50 128 LEU A O 1
ATOM 1012 N N . ASN A 1 129 ? -12.525 0.017 27.217 1.00 89.19 129 ASN A N 1
ATOM 1013 C CA . ASN A 1 129 ? -12.713 -0.801 28.419 1.00 89.19 129 ASN A CA 1
ATOM 1014 C C . ASN A 1 129 ? -11.570 -0.604 29.436 1.00 89.19 129 ASN A C 1
ATOM 1016 O O . ASN A 1 129 ? -11.810 -0.386 30.623 1.00 89.19 129 ASN A O 1
ATOM 1020 N N . LYS A 1 130 ? -10.312 -0.568 28.971 1.00 87.12 130 LYS A N 1
ATOM 1021 C CA . LYS A 1 130 ? -9.149 -0.244 29.823 1.00 87.12 130 LYS A CA 1
ATOM 1022 C C . LYS A 1 130 ? -9.231 1.167 30.416 1.00 87.12 130 LYS A C 1
ATOM 1024 O O . LYS A 1 130 ? -8.838 1.372 31.560 1.00 87.12 130 LYS A O 1
ATOM 1029 N N . THR A 1 131 ? -9.753 2.128 29.655 1.00 77.19 131 THR A N 1
ATOM 1030 C CA . THR A 1 131 ? -9.919 3.529 30.090 1.00 77.19 131 THR A CA 1
ATOM 1031 C C . THR A 1 131 ? -11.124 3.718 31.018 1.00 77.19 131 THR A C 1
ATOM 1033 O O . THR A 1 131 ? -11.149 4.670 31.790 1.00 77.19 131 THR A O 1
ATOM 1036 N N . GLN A 1 132 ? -12.107 2.817 30.975 1.00 63.12 132 GLN A N 1
ATOM 1037 C CA . GLN A 1 132 ? -13.256 2.796 31.885 1.00 63.12 132 GLN A CA 1
ATOM 1038 C C . GLN A 1 132 ? -12.937 2.072 33.210 1.00 63.12 132 GLN A C 1
ATOM 1040 O O . GLN A 1 132 ? -13.646 2.257 34.195 1.00 63.12 132 GLN A O 1
ATOM 1045 N N . MET A 1 133 ? -11.822 1.328 33.261 1.00 54.19 133 MET A N 1
ATOM 1046 C CA . MET A 1 133 ? -11.312 0.610 34.438 1.00 54.19 133 MET A CA 1
ATOM 1047 C C . MET A 1 133 ? -10.116 1.262 35.189 1.00 54.19 133 MET A C 1
ATOM 1049 O O . MET A 1 133 ? -9.288 0.532 35.736 1.00 54.19 133 MET A O 1
ATOM 1053 N N . PRO A 1 134 ? -9.970 2.595 35.329 1.00 50.03 134 PRO A N 1
ATOM 1054 C CA . PRO A 1 134 ? -9.283 3.163 36.475 1.00 50.03 134 PRO A CA 1
ATOM 1055 C C . PRO A 1 134 ? -10.324 3.300 37.584 1.00 50.03 134 PRO A C 1
ATOM 1057 O O . PRO A 1 134 ? -11.126 4.224 37.540 1.00 50.03 134 PRO A O 1
ATOM 1060 N N . ASN A 1 135 ? -10.338 2.353 38.532 1.00 53.59 135 ASN A N 1
ATOM 1061 C CA . ASN A 1 135 ? -11.014 2.429 39.837 1.00 53.59 135 ASN A CA 1
ATOM 1062 C C . ASN A 1 135 ? -11.865 3.704 40.042 1.00 53.59 135 ASN A C 1
ATOM 1064 O O . ASN A 1 135 ? -11.400 4.656 40.670 1.00 53.59 135 ASN A O 1
ATOM 1068 N N . ARG A 1 136 ? -13.127 3.725 39.593 1.00 48.38 136 ARG A N 1
ATOM 1069 C CA . ARG A 1 136 ? -14.138 4.351 40.444 1.00 48.38 136 ARG A CA 1
ATOM 1070 C C . ARG A 1 136 ? -14.466 3.248 41.437 1.00 48.38 136 ARG A C 1
ATOM 1072 O O . ARG A 1 136 ? -15.175 2.317 41.054 1.00 48.38 136 ARG A O 1
ATOM 1079 N N . PRO A 1 137 ? -13.892 3.246 42.655 1.00 44.72 137 PRO A N 1
ATOM 1080 C CA . PRO A 1 137 ? -14.427 2.366 43.667 1.00 44.72 137 PRO A CA 1
ATOM 1081 C C . PRO A 1 137 ? -15.901 2.750 43.762 1.00 44.72 137 PRO A C 1
ATOM 1083 O O . PRO A 1 137 ? -16.228 3.912 44.011 1.00 44.72 137 PRO A O 1
ATOM 1086 N N . LEU A 1 138 ? -16.783 1.800 43.471 1.00 49.69 138 LEU A N 1
ATOM 1087 C CA . LEU A 1 138 ? -18.175 1.890 43.868 1.00 49.69 138 LEU A CA 1
ATOM 1088 C C . LEU A 1 138 ? -18.121 1.883 45.409 1.00 49.69 138 LEU A C 1
ATOM 1090 O O . LEU A 1 138 ? -18.142 0.833 46.038 1.00 49.69 138 LEU A O 1
ATOM 1094 N N . GLN A 1 139 ? -17.841 3.048 46.008 1.00 51.97 139 GLN A N 1
ATOM 1095 C CA . GLN A 1 139 ? -17.572 3.226 47.444 1.00 51.97 139 GLN A CA 1
ATOM 1096 C C . GLN A 1 139 ? -18.821 2.962 48.284 1.00 51.97 139 GLN A C 1
ATOM 1098 O O . GLN A 1 139 ? -18.741 2.821 49.500 1.00 51.97 139 GLN A O 1
ATOM 1103 N N . SER A 1 140 ? -19.983 2.853 47.657 1.00 57.62 140 SER A N 1
ATOM 1104 C CA . SER A 1 140 ? -21.151 2.259 48.271 1.00 57.62 140 SER A CA 1
ATOM 1105 C C . SER A 1 140 ? -21.157 0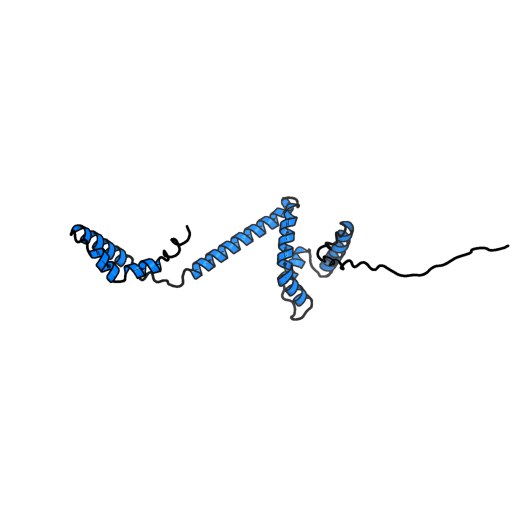.765 47.975 1.00 57.62 140 SER A C 1
ATOM 1107 O O . SER A 1 140 ? -21.606 0.303 46.926 1.00 57.62 140 SER A O 1
ATOM 1109 N N . GLU A 1 141 ? -20.653 0.006 48.951 1.00 60.25 141 GLU A N 1
ATOM 1110 C CA . GLU A 1 141 ? -20.921 -1.422 49.068 1.00 60.25 141 GLU A CA 1
ATOM 1111 C C . GLU A 1 141 ? -22.425 -1.654 48.798 1.00 60.25 141 GLU A C 1
ATOM 1113 O O . GLU A 1 141 ? -23.245 -0.923 49.362 1.00 60.25 141 GLU A O 1
ATOM 1118 N N . PRO A 1 142 ? -22.833 -2.612 47.946 1.00 58.28 142 PRO A N 1
ATOM 1119 C CA . PRO A 1 142 ? -24.247 -2.862 47.639 1.00 58.28 142 PRO A CA 1
ATOM 1120 C C . PRO A 1 142 ? -25.123 -3.014 48.893 1.00 58.28 142 PRO A C 1
ATOM 1122 O O . PRO A 1 142 ? -26.297 -2.646 48.891 1.00 58.28 142 PRO A O 1
ATOM 1125 N N . ALA A 1 143 ? -24.519 -3.483 49.988 1.00 62.88 143 ALA A N 1
ATOM 1126 C CA . ALA A 1 143 ? -25.112 -3.558 51.315 1.00 62.88 143 ALA A CA 1
ATOM 1127 C C . ALA A 1 143 ? -25.602 -2.199 51.849 1.00 62.88 143 ALA A C 1
ATOM 1129 O O . ALA A 1 143 ? -26.656 -2.142 52.476 1.00 62.88 143 ALA A O 1
ATOM 1130 N N . ASN A 1 144 ? -24.911 -1.094 51.558 1.00 65.31 144 ASN A N 1
ATOM 1131 C CA . ASN A 1 144 ? -25.314 0.250 51.980 1.00 65.31 144 ASN A CA 1
ATOM 1132 C C . ASN A 1 144 ? -26.588 0.713 51.270 1.00 65.31 144 ASN A C 1
ATOM 1134 O O . ASN A 1 144 ? -27.432 1.359 51.889 1.00 65.31 144 ASN A O 1
ATOM 1138 N N . PHE A 1 145 ? -26.759 0.356 49.994 1.00 63.97 145 PHE A N 1
ATOM 1139 C CA . PHE A 1 145 ? -27.993 0.648 49.265 1.00 63.97 145 PHE A CA 1
ATOM 1140 C C . PHE A 1 145 ? -29.156 -0.194 49.774 1.00 63.97 145 PHE A C 1
ATOM 1142 O O . PHE A 1 145 ? -30.242 0.342 49.970 1.00 63.97 145 PHE A O 1
ATOM 1149 N N . ILE A 1 146 ? -28.917 -1.481 50.040 1.00 72.25 146 ILE A N 1
ATOM 1150 C CA . ILE A 1 146 ? -29.924 -2.381 50.614 1.00 72.25 146 ILE A CA 1
ATOM 1151 C C . ILE A 1 146 ? -30.355 -1.866 51.993 1.0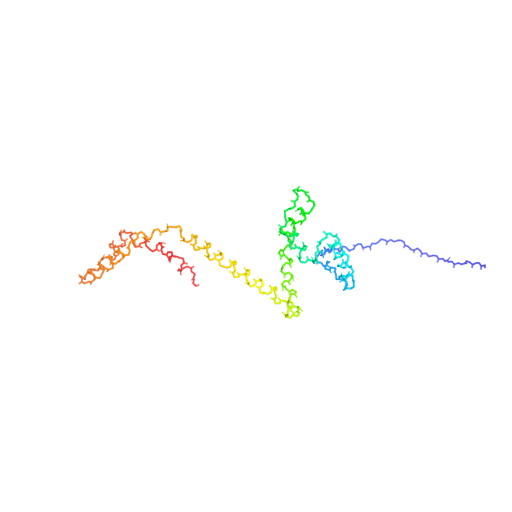0 72.25 146 ILE A C 1
ATOM 1153 O O . ILE A 1 146 ? -31.542 -1.654 52.211 1.00 72.25 146 ILE A O 1
ATOM 1157 N N . THR A 1 147 ? -29.403 -1.521 52.862 1.00 73.12 147 THR A N 1
ATOM 1158 C CA . THR A 1 147 ? -29.673 -1.008 54.218 1.00 73.12 147 THR A CA 1
ATOM 1159 C C . THR A 1 147 ? -30.422 0.331 54.189 1.00 73.12 147 THR A C 1
ATOM 1161 O O . THR A 1 147 ? -31.346 0.557 54.973 1.00 73.12 147 THR A O 1
ATOM 1164 N N . ALA A 1 148 ? -30.057 1.234 53.270 1.00 67.94 148 ALA A N 1
ATOM 1165 C CA . ALA A 1 148 ? -30.754 2.507 53.089 1.00 67.94 148 ALA A CA 1
ATOM 1166 C C . ALA A 1 148 ? -32.189 2.307 52.575 1.00 67.94 148 ALA A C 1
ATOM 1168 O O . ALA A 1 148 ? -33.102 3.013 53.004 1.00 67.94 148 ALA A O 1
ATOM 1169 N N . PHE A 1 149 ? -32.401 1.333 51.687 1.00 70.75 149 PHE A N 1
ATOM 1170 C CA . PHE A 1 149 ? -33.723 1.011 51.156 1.00 70.75 149 PHE A CA 1
ATOM 1171 C C . PHE A 1 149 ? -34.607 0.328 52.206 1.00 70.75 149 PHE A C 1
ATOM 1173 O O . PHE A 1 149 ? -35.776 0.683 52.343 1.00 70.75 149 PHE A O 1
ATOM 1180 N N . GLU A 1 150 ? -34.044 -0.585 52.996 1.00 74.00 150 GLU A N 1
ATOM 1181 C CA . GLU A 1 150 ? -34.717 -1.222 54.132 1.00 74.00 150 GLU A CA 1
ATOM 1182 C C . GLU A 1 150 ? -35.152 -0.172 55.164 1.00 74.00 150 GLU A C 1
ATOM 1184 O O . GLU A 1 150 ? -36.331 -0.107 55.511 1.00 74.00 150 GLU A O 1
ATOM 1189 N N . SER A 1 151 ? -34.266 0.764 55.519 1.00 67.56 151 SER A N 1
ATOM 1190 C CA . SER A 1 151 ? -34.587 1.883 56.423 1.00 67.56 151 SER A CA 1
ATOM 1191 C C . SER A 1 151 ? -35.688 2.808 55.867 1.00 67.56 151 SER A C 1
ATOM 1193 O O . SER A 1 151 ? -36.516 3.348 56.611 1.00 67.56 151 SER A O 1
ATOM 1195 N N . LEU A 1 152 ? -35.740 3.000 54.543 1.00 68.06 152 LEU A N 1
ATOM 1196 C CA . LEU A 1 152 ? -36.775 3.802 53.881 1.00 68.06 152 LEU A CA 1
ATOM 1197 C C . LEU A 1 152 ? -38.142 3.096 53.883 1.00 68.06 152 LEU A C 1
ATOM 1199 O O . LEU A 1 152 ? -39.180 3.744 54.027 1.00 68.06 152 LEU A O 1
ATOM 1203 N N . ILE A 1 153 ? -38.158 1.771 53.743 1.00 71.06 153 ILE A N 1
ATOM 1204 C CA . ILE A 1 153 ? -39.385 0.967 53.808 1.00 71.06 153 ILE A CA 1
ATOM 1205 C C . ILE A 1 153 ? -39.911 0.915 55.249 1.00 71.06 153 ILE A C 1
ATOM 1207 O O . ILE A 1 153 ? -41.110 1.104 55.468 1.00 71.06 153 ILE A O 1
ATOM 1211 N N . GLU A 1 154 ? -39.023 0.733 56.227 1.00 66.62 154 GLU A N 1
ATOM 1212 C CA . GLU A 1 154 ? -39.369 0.686 57.652 1.00 66.62 154 GLU A CA 1
ATOM 1213 C C . GLU A 1 154 ? -39.933 2.022 58.157 1.00 66.62 154 GLU A C 1
ATOM 1215 O O . GLU A 1 154 ? -40.953 2.051 58.851 1.00 66.62 154 GLU A O 1
ATOM 1220 N N . SER A 1 155 ? -39.348 3.147 57.736 1.00 54.03 155 SER A N 1
ATOM 1221 C CA . SER A 1 155 ? -39.835 4.486 58.099 1.00 54.03 155 SER A CA 1
ATOM 1222 C C . SER A 1 155 ? -41.188 4.836 57.463 1.00 54.03 155 SER A C 1
ATOM 1224 O O . SER A 1 155 ? -42.018 5.500 58.094 1.00 54.03 155 SER A O 1
ATOM 1226 N N . ARG A 1 156 ? -41.483 4.333 56.255 1.00 51.47 156 ARG A N 1
ATOM 1227 C CA . ARG A 1 156 ? -42.789 4.523 55.591 1.00 51.47 156 ARG A CA 1
ATOM 1228 C C . ARG A 1 156 ? -43.929 3.785 56.299 1.00 51.47 156 ARG A C 1
ATOM 1230 O O . ARG A 1 156 ? -45.082 4.195 56.172 1.00 51.47 156 ARG A O 1
ATOM 1237 N N . GLY A 1 157 ? -43.609 2.745 57.072 1.00 56.28 157 GLY A N 1
ATOM 1238 C CA . GLY A 1 157 ? -44.549 2.049 57.953 1.00 56.28 157 GLY A CA 1
ATOM 1239 C C . GLY A 1 157 ? -44.946 2.843 59.205 1.00 56.28 157 GLY A C 1
ATOM 1240 O O . GLY A 1 157 ? -45.980 2.545 59.797 1.00 56.28 157 GLY A O 1
ATOM 1241 N N . GLN A 1 158 ? -44.179 3.873 59.591 1.00 55.84 158 GLN A N 1
ATOM 1242 C CA . GLN A 1 158 ? -44.413 4.665 60.811 1.00 55.84 158 GLN A CA 1
ATOM 1243 C C . GLN A 1 158 ? -45.008 6.065 60.580 1.00 55.84 158 GLN A C 1
ATOM 1245 O O . GLN A 1 158 ? -45.182 6.819 61.533 1.00 55.84 158 GLN A O 1
ATOM 1250 N N . GLY A 1 159 ? -45.396 6.417 59.349 1.00 52.69 159 GLY A N 1
ATOM 1251 C CA . GLY A 1 159 ? -46.235 7.598 59.099 1.00 52.69 159 GLY A CA 1
ATOM 1252 C C . GLY A 1 159 ? -45.613 8.944 59.493 1.00 52.69 159 GLY A C 1
ATOM 1253 O O . GLY A 1 159 ? -46.339 9.834 59.927 1.00 52.69 159 GLY A O 1
ATOM 1254 N N . ASN A 1 160 ? -44.294 9.116 59.348 1.00 51.59 160 ASN A N 1
ATOM 1255 C CA . ASN A 1 160 ? -43.636 10.399 59.608 1.00 51.59 160 ASN A CA 1
ATOM 1256 C C . ASN A 1 160 ? -43.298 11.129 58.285 1.00 51.59 160 ASN A C 1
ATOM 1258 O O . ASN A 1 160 ? -42.432 10.668 57.541 1.00 51.59 160 ASN A O 1
ATOM 1262 N N . PRO A 1 161 ? -43.967 12.250 57.951 1.00 54.16 161 PRO A N 1
ATOM 1263 C CA . PRO A 1 161 ? -43.856 12.890 56.637 1.00 54.16 161 PRO A CA 1
ATOM 1264 C C . PRO A 1 161 ? -42.587 13.735 56.422 1.00 54.16 161 PRO A C 1
ATOM 1266 O O . PRO A 1 161 ? -42.410 14.252 55.323 1.00 54.16 161 PRO A O 1
ATOM 1269 N N . ASN A 1 162 ? -41.701 13.884 57.417 1.00 54.75 162 ASN A N 1
ATOM 1270 C CA . ASN A 1 162 ? -40.591 14.853 57.351 1.00 54.75 162 ASN A CA 1
ATOM 1271 C C . ASN A 1 162 ? -39.195 14.261 57.056 1.00 54.75 162 ASN A C 1
ATOM 1273 O O . ASN A 1 162 ? -38.199 14.978 57.066 1.00 54.75 162 ASN A O 1
ATOM 1277 N N . VAL A 1 163 ? -39.107 12.963 56.750 1.00 53.62 163 VAL A N 1
ATOM 1278 C CA . VAL A 1 163 ? -37.824 12.253 56.543 1.00 53.62 163 VAL A CA 1
ATOM 1279 C C . VAL A 1 163 ? -37.126 12.661 55.235 1.00 53.62 163 VAL A C 1
ATOM 1281 O O . VAL A 1 163 ? -35.900 12.649 55.147 1.00 53.62 163 VAL A O 1
ATOM 1284 N N . LEU A 1 164 ? -37.888 13.081 54.217 1.00 47.84 164 LEU A N 1
ATOM 1285 C CA . LEU A 1 164 ? -37.328 13.543 52.940 1.00 47.84 164 LEU A CA 1
ATOM 1286 C C . LEU A 1 164 ? -36.527 14.848 53.098 1.00 47.84 164 LEU A C 1
ATOM 1288 O O . LEU A 1 164 ? -35.528 15.041 52.410 1.00 47.84 164 LEU A O 1
ATOM 1292 N N . GLU A 1 165 ? -36.936 15.711 54.028 1.00 53.44 165 GLU A N 1
ATOM 1293 C CA . GLU A 1 165 ? -36.244 16.967 54.326 1.00 53.44 165 GLU A CA 1
ATOM 1294 C C . GLU A 1 165 ? -34.997 16.728 55.194 1.00 53.44 165 GLU A C 1
ATOM 1296 O O . GLU A 1 165 ? -33.964 17.342 54.947 1.00 53.44 165 GLU A O 1
ATOM 1301 N N . GLU A 1 166 ? -35.011 15.760 56.120 1.00 53.94 166 GLU A N 1
ATOM 1302 C CA . GLU A 1 166 ? -33.795 15.357 56.853 1.00 53.94 166 GLU A CA 1
ATOM 1303 C C . GLU A 1 166 ? -32.742 14.697 55.945 1.00 53.94 166 GLU A C 1
ATOM 1305 O O . GLU A 1 166 ? -31.542 14.935 56.105 1.00 53.94 166 GLU A O 1
ATOM 1310 N N . LEU A 1 167 ? -33.166 13.919 54.943 1.00 50.72 167 LEU A N 1
ATOM 1311 C CA . LEU A 1 167 ? -32.258 13.302 53.967 1.00 50.72 167 LEU A CA 1
ATOM 1312 C C . LEU A 1 167 ? -31.689 14.310 52.955 1.00 50.72 167 LEU A C 1
ATOM 1314 O O . LEU A 1 167 ? -30.519 14.184 52.582 1.00 50.72 167 LEU A O 1
ATOM 1318 N N . LYS A 1 168 ? -32.465 15.332 52.566 1.00 48.06 168 LYS A N 1
ATOM 1319 C CA . LYS A 1 168 ? -31.967 16.490 51.800 1.00 48.06 168 LYS A CA 1
ATOM 1320 C C . LYS A 1 168 ? -30.967 17.315 52.609 1.00 48.06 168 LYS A C 1
ATOM 1322 O O . LYS A 1 168 ? -29.867 17.582 52.139 1.00 48.06 168 LYS A O 1
ATOM 1327 N N . MET A 1 169 ? -31.292 17.633 53.863 1.00 51.19 169 MET A N 1
ATOM 1328 C CA . MET A 1 169 ? -30.404 18.393 54.755 1.00 51.19 169 MET A CA 1
ATOM 1329 C C . MET A 1 169 ? -29.124 17.630 55.123 1.00 51.19 169 MET A C 1
ATOM 1331 O O . MET A 1 169 ? -28.116 18.245 55.466 1.00 51.19 169 MET A O 1
ATOM 1335 N N . SER A 1 170 ? -29.124 16.298 55.007 1.00 53.62 170 SER A N 1
ATOM 1336 C CA . SER A 1 170 ? -27.922 15.478 55.173 1.00 53.62 170 SER A CA 1
ATOM 1337 C C . SER A 1 170 ? -26.938 15.588 53.992 1.00 53.62 170 SER A C 1
ATOM 1339 O O . SER A 1 170 ? -25.856 15.004 54.085 1.00 53.62 170 SER A O 1
ATOM 1341 N N . GLY A 1 171 ? -27.278 16.267 52.885 1.00 49.97 171 GLY A N 1
ATOM 1342 C CA . GLY A 1 171 ? -26.398 16.475 51.719 1.00 49.97 171 GLY A CA 1
ATOM 1343 C C . GLY A 1 171 ? -26.033 15.203 50.940 1.00 49.97 171 GLY A C 1
ATOM 1344 O O . GLY A 1 171 ? -25.275 15.250 49.975 1.00 49.97 171 GLY A O 1
ATOM 1345 N N . LYS A 1 172 ? -26.568 14.047 51.349 1.00 51.12 172 LYS A N 1
ATOM 1346 C CA . LYS A 1 172 ? -26.266 12.733 50.761 1.00 51.12 172 LYS A CA 1
ATOM 1347 C C . LYS A 1 172 ? -27.029 12.480 49.461 1.00 51.12 172 LYS A C 1
ATOM 1349 O O . LYS A 1 172 ? -26.602 11.646 48.673 1.00 51.12 172 LYS A O 1
ATOM 1354 N N . VAL A 1 173 ? -28.140 13.188 49.241 1.00 50.56 173 VAL A N 1
ATOM 1355 C CA . VAL A 1 173 ? -28.987 13.044 48.047 1.00 50.56 173 VAL A CA 1
ATOM 1356 C C . VAL A 1 173 ? -28.528 13.978 46.925 1.00 50.56 173 VAL A C 1
ATOM 1358 O O . VAL A 1 173 ? -28.373 13.502 45.806 1.00 50.56 173 VAL A O 1
ATOM 1361 N N . GLU A 1 174 ? -28.208 15.249 47.210 1.00 48.03 174 GLU A N 1
ATOM 1362 C CA . GLU A 1 174 ? -27.585 16.152 46.223 1.00 48.03 174 GLU A CA 1
ATOM 1363 C C . GLU A 1 174 ? -26.274 15.569 45.674 1.00 48.03 174 GLU A C 1
ATOM 1365 O O . GLU A 1 174 ? -26.085 15.536 44.463 1.00 48.03 174 GLU A O 1
ATOM 1370 N N . ALA A 1 175 ? -25.412 15.019 46.539 1.00 49.03 175 ALA A N 1
ATOM 1371 C CA . ALA A 1 175 ? -24.164 14.386 46.109 1.00 49.03 175 ALA A CA 1
ATOM 1372 C C . ALA A 1 175 ? -24.396 13.168 45.196 1.00 49.03 175 ALA A C 1
ATOM 1374 O O . ALA A 1 175 ? -23.607 12.934 44.287 1.00 49.03 175 ALA A O 1
ATOM 1375 N N . ALA A 1 176 ? -25.486 12.420 45.405 1.00 47.06 176 ALA A N 1
ATOM 1376 C CA . ALA A 1 176 ? -25.854 11.270 44.579 1.00 47.06 176 ALA A CA 1
ATOM 1377 C C . ALA A 1 176 ? -26.506 11.675 43.242 1.00 47.06 176 ALA A C 1
ATOM 1379 O O . ALA A 1 176 ? -26.384 10.945 42.260 1.00 47.06 176 ALA A O 1
ATOM 1380 N N . LEU A 1 177 ? -27.182 12.828 43.183 1.00 49.59 177 LEU A N 1
ATOM 1381 C CA . LEU A 1 177 ? -27.775 13.364 41.953 1.00 49.59 177 LEU A CA 1
ATOM 1382 C C . LEU A 1 177 ? -26.728 14.050 41.057 1.00 49.59 177 LEU A C 1
ATOM 1384 O O . LEU A 1 177 ? -26.766 13.856 39.840 1.00 49.59 177 LEU A O 1
ATOM 1388 N N . ASP A 1 178 ? -25.743 14.738 41.646 1.00 47.34 178 ASP A N 1
ATOM 1389 C CA . ASP A 1 178 ? -24.575 15.277 40.929 1.00 47.34 178 ASP A CA 1
ATOM 1390 C C . ASP A 1 178 ? -23.689 14.146 40.364 1.00 47.34 178 ASP A C 1
ATOM 1392 O O . ASP A 1 178 ? -23.198 14.230 39.236 1.00 47.34 178 ASP A O 1
ATOM 1396 N N . GLU A 1 179 ? -23.536 13.030 41.096 1.00 47.00 179 GLU A N 1
ATOM 1397 C CA . GLU A 1 179 ? -22.764 11.861 40.637 1.00 47.00 179 GLU A CA 1
ATOM 1398 C C . GLU A 1 179 ? -23.422 11.087 39.483 1.00 47.00 179 GLU A C 1
ATOM 1400 O O . GLU A 1 179 ? -22.729 10.342 38.779 1.00 47.00 179 GLU A O 1
ATOM 1405 N N . LEU A 1 180 ? -24.734 11.263 39.286 1.00 47.22 180 LEU A N 1
ATOM 1406 C CA . LEU A 1 180 ? -25.513 10.676 38.193 1.00 47.22 180 LEU A CA 1
ATOM 1407 C C . LEU A 1 180 ? -25.617 11.5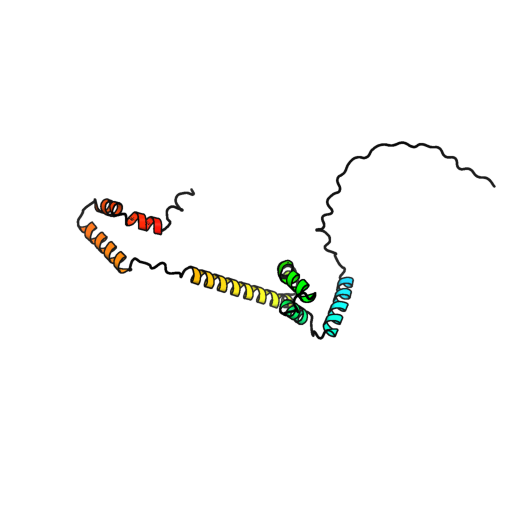94 36.964 1.00 47.22 180 LEU A C 1
ATOM 1409 O O . LEU A 1 180 ? -26.199 11.185 35.959 1.00 47.22 180 LEU A O 1
ATOM 1413 N N . GLY A 1 181 ? -25.040 12.804 37.005 1.00 48.72 181 GLY A N 1
ATOM 1414 C CA . GLY A 1 181 ? -24.935 13.690 35.841 1.00 48.72 181 GLY A CA 1
ATOM 1415 C C . GLY A 1 181 ? -26.278 14.063 35.204 1.00 48.72 181 GLY A C 1
ATOM 1416 O O . GLY A 1 181 ? -26.341 14.281 33.993 1.00 48.72 181 GLY A O 1
ATOM 1417 N N . LEU A 1 182 ? -27.359 14.122 35.990 1.00 51.09 182 LEU A N 1
ATOM 1418 C CA . LEU A 1 182 ? -28.710 14.363 35.469 1.00 51.09 182 LEU A CA 1
ATOM 1419 C C . LEU A 1 182 ? -29.104 15.849 35.378 1.00 51.09 182 LEU A C 1
ATOM 1421 O O . LEU A 1 182 ? -30.237 16.152 35.023 1.00 51.09 182 LEU A O 1
ATOM 1425 N N . GLU A 1 183 ? -28.177 16.779 35.616 1.00 44.81 183 GLU A N 1
ATOM 1426 C CA . GLU A 1 183 ? -28.388 18.219 35.377 1.00 44.81 183 GLU A CA 1
ATOM 1427 C C . GLU A 1 183 ? -28.222 18.607 33.890 1.00 44.81 183 GLU A C 1
ATOM 1429 O O . GLU A 1 183 ? -28.620 19.691 33.470 1.00 44.81 183 GLU A O 1
ATOM 1434 N N . ALA A 1 184 ? -27.695 17.717 33.037 1.00 46.84 184 ALA A N 1
ATOM 1435 C CA . ALA A 1 184 ? -27.481 18.025 31.618 1.00 46.84 184 ALA A CA 1
ATOM 1436 C C . ALA A 1 184 ? -28.668 17.686 30.691 1.00 46.84 184 ALA A C 1
ATOM 1438 O O . ALA A 1 184 ? -28.619 18.033 29.512 1.00 46.84 184 ALA A O 1
ATOM 1439 N N . TYR A 1 185 ? -29.732 17.030 31.178 1.00 44.88 185 TYR A N 1
ATOM 1440 C CA . TYR A 1 185 ? -30.847 16.581 30.319 1.00 44.88 185 TYR A CA 1
ATOM 1441 C C . TYR A 1 185 ? -32.159 17.372 30.482 1.00 44.88 185 TYR A C 1
ATOM 1443 O O . TYR A 1 185 ? -33.145 17.049 29.828 1.00 44.88 185 TYR A O 1
ATOM 1451 N N . ILE A 1 186 ? -32.182 18.434 31.300 1.00 46.16 186 ILE A N 1
ATOM 1452 C CA . ILE A 1 186 ? -33.365 19.312 31.466 1.00 46.16 186 ILE A CA 1
ATOM 1453 C C . ILE A 1 186 ? -33.189 20.670 30.741 1.00 46.16 186 ILE A C 1
ATOM 1455 O O . ILE A 1 186 ? -34.075 21.519 30.768 1.00 46.16 186 ILE A O 1
ATOM 1459 N N . ALA A 1 187 ? -32.088 20.875 30.006 1.00 44.16 187 ALA A N 1
ATOM 1460 C CA . ALA A 1 187 ? -31.786 22.149 29.335 1.00 44.16 187 ALA A CA 1
ATOM 1461 C C . ALA A 1 187 ? -31.663 22.080 27.799 1.00 44.16 187 ALA A C 1
ATOM 1463 O O . ALA A 1 187 ? -30.984 22.916 27.205 1.00 44.16 187 ALA A O 1
ATOM 1464 N N . ILE A 1 188 ? -32.335 21.135 27.134 1.00 37.41 188 ILE A N 1
ATOM 1465 C CA . ILE A 1 188 ? -32.670 21.256 25.705 1.00 37.41 188 ILE A CA 1
ATOM 1466 C C . ILE A 1 188 ? -34.123 20.802 25.554 1.00 37.41 188 ILE A C 1
ATOM 1468 O O . ILE A 1 188 ? -34.438 19.638 25.796 1.00 37.41 188 ILE A O 1
ATOM 1472 N N . GLY A 1 189 ? -34.995 21.767 25.257 1.00 43.66 189 GLY A N 1
ATOM 1473 C CA . GLY A 1 189 ? -36.397 21.532 24.911 1.00 43.66 189 GLY A CA 1
ATOM 1474 C C . GLY A 1 189 ? -36.593 20.937 23.524 1.00 43.66 189 GLY A C 1
ATOM 1475 O O . GLY A 1 189 ? -35.604 20.813 22.767 1.00 43.66 189 GLY A O 1
#

Secondary structure (DSSP, 8-state):
-------------------------TT-------HHHHHHHHHHHHHHHHHTT-SSHHHHHHHHHH--PPTT-HHHHHHHHIIIIIHHHHHHHHHHHHTTS-HHHHHHHHHHHHHHHHHHHHHHHHHHHHHH-S-----S-HHHHHHHHHHHHHHHTTT-TTHHHHHHHTTHHHHHHHTTTGGGSSS--

InterPro domains:
  IPR059952 ZEB2-like, helical domain [PF28575] (40-100)

pLDDT: mean 74.32, std 23.24, range [34.84, 98.12]

Sequence (189 aa):
MRNRMPFPRDLSLAAQTDAPPEPLSNRARISTTSAAENTRRFGIVLEAMSTAGFHDFDAMALAYYTARFEVGSFPAMAQCASRSRRMKTMLQELQENSSQWPRWESRGLHESVSQATVSLCLEEIERLNKTQMPNRPLQSEPANFITAFESLIESRGQGNPNVLEELKMSGKVEAALDELGLEAYIAIG

Foldseek 3Di:
DDDDDDDDDDDDDDDDDDDDPDPPPPVPPPPPQDPVRVVVVVVVVQVVVVVVPDPDPVSVVCCLQPPDDDPPDPSNVVNVCCVPPPVVVVLVVVLVCLVVDDCVVSVVVVVVVVVVVVVVVVVVVVVVVVVVPPDPPPVPDVVNVVVVVVVVVVVVVVPDPCVVVVVVVVVPVVVVVVVVVPVPPPPDD

Radius of gyration: 37.84 Å; Cα contacts (8 Å, |Δi|>4): 38; chains: 1; bounding box: 66×67×126 Å